Protein AF-0000000082584458 (afdb_homodimer)

Sequence (308 aa):
MFKEIRRKDREIKNDEVIEILKNNTYGILSTIGENGYPYGVPISYVYMNNSIYFHCAVEGQKLNNIINTDKVSFCVVGQTCVLPDKFSTKYESVIIFGKAQEIFNDEKNAVLLNVLEKYSPDYIEKGKIYIANAGAKTKVIKINIEHITGKARRMFKEIRRKDREIKNDEVIEILKNNTYGILSTIGENGYPYGVPISYVYMNNSIYFHCAVEGQKLNNIINTDKVSFCVVGQTCVLPDKFSTKYESVIIFGKAQEIFNDEKNAVLLNVLEKYSPDYIEKGKIYIANAGAKTKVIKINIEHITGKARR

InterPro domains:
  IPR012349 FMN-binding split barrel [G3DSA:2.30.110.10] (2-153)
  IPR024747 Pyridoxamine 5'-phosphate oxidase-related [PF12900] (14-151)

Nearest PDB structures (foldseek):
  2fg9-assembly1_A  TM=8.235E-01  e=4.235E-12  Bacteroides thetaiotaomicron VPI-5482
  1rfe-assembly1_A  TM=8.922E-01  e=1.098E-10  Mycobacterium tuberculosis H37Rv
  2i02-assembly1_A  TM=7.709E-01  e=5.144E-09  Nostoc punctiforme PCC 73102
  3tgv-assembly2_D  TM=7.835E-01  e=1.501E-07  Vibrio cholerae O395
  3f7e-assembly1_B  TM=7.089E-01  e=4.596E-08  Mycolicibacterium smegmatis

Organism: NCBI:txid2716538

Foldseek 3Di:
DDDDDPPVVFFDDPVVQVVQQQVDQWKWKWFAFPVGDIDIDIFGWHDDPQKIKGKDFPDDRRVVRLVVPQWMKIKGKGDWDDDVVVNDMWTKMKMFIFGKDWDDDPVLLVRQLVSCCRPPVVCNVVSNVVCVVCVVRMIMMITRTPDMTMGTDD/DDDDDPPPVFFDDPVVQVVQQQVDQWKWKWFAFPVGDIDTDIFGWHDDPQKIKGKDFPDDRRVVRLVVPQWMKIKGKGDWDDDVVVNDMWTKMKMFIFGKDWDDDPVLLVRQLVSCCRPPVVCNVVSNVVCVVCVVRMIMMITRTPDMTMGTDD

Structure (mmCIF, N/CA/C/O backbone):
data_AF-0000000082584458-model_v1
#
loop_
_entity.id
_entity.type
_entity.pdbx_description
1 polymer "Pyridoxamine 5'-phosphate oxidase family protein"
#
loop_
_atom_site.group_PDB
_atom_site.id
_atom_site.type_symbol
_atom_site.label_atom_id
_atom_site.label_alt_id
_atom_site.label_comp_id
_atom_site.label_asym_id
_atom_site.label_entity_id
_atom_site.label_seq_id
_atom_site.pdbx_PDB_ins_code
_atom_site.Cartn_x
_atom_site.Cartn_y
_atom_site.Cartn_z
_atom_site.occupancy
_atom_site.B_iso_or_equiv
_atom_site.auth_seq_id
_atom_site.auth_comp_id
_atom_site.auth_asym_id
_atom_site.auth_atom_id
_atom_site.pdbx_PDB_model_num
ATOM 1 N N . MET A 1 1 ? 13.198 8.537 -15.79 1 70.25 1 MET A N 1
ATOM 2 C CA . MET A 1 1 ? 14.174 8.398 -14.713 1 70.25 1 MET A CA 1
ATOM 3 C C . MET A 1 1 ? 13.483 8.374 -13.353 1 70.25 1 MET A C 1
ATOM 5 O O . MET A 1 1 ? 12.425 8.981 -13.179 1 70.25 1 MET A O 1
ATOM 9 N N . PHE A 1 2 ? 13.955 7.433 -12.51 1 81.07 2 PHE A N 1
ATOM 10 C CA . PHE A 1 2 ? 13.39 7.316 -11.171 1 81.07 2 PHE A CA 1
ATOM 11 C C . PHE A 1 2 ? 14.043 8.311 -10.219 1 81.07 2 PHE A C 1
ATOM 13 O O . PHE A 1 2 ? 15.257 8.52 -10.268 1 81.07 2 PHE A O 1
ATOM 20 N N . LYS A 1 3 ? 13.247 9.023 -9.502 1 75.14 3 LYS A N 1
ATOM 21 C CA . LYS A 1 3 ? 13.73 10.046 -8.579 1 75.14 3 LYS A CA 1
ATOM 22 C C . LYS A 1 3 ? 14.494 9.42 -7.416 1 75.14 3 LYS A C 1
ATOM 24 O O . LYS A 1 3 ? 14.113 8.361 -6.914 1 75.14 3 LYS A O 1
ATOM 29 N N . GLU A 1 4 ? 15.507 10.112 -7.051 1 78.98 4 GLU A N 1
ATOM 30 C CA . GLU A 1 4 ? 16.27 9.665 -5.89 1 78.98 4 GLU A CA 1
ATOM 31 C C . GLU A 1 4 ? 15.503 9.919 -4.595 1 78.98 4 GLU A C 1
ATOM 33 O O . GLU A 1 4 ? 14.674 10.828 -4.526 1 78.98 4 GLU A O 1
ATOM 38 N N . ILE A 1 5 ? 15.869 9.069 -3.611 1 76.95 5 ILE A N 1
ATOM 39 C CA . ILE A 1 5 ? 15.261 9.233 -2.295 1 76.95 5 ILE A CA 1
ATOM 40 C C . ILE A 1 5 ? 15.666 10.582 -1.704 1 76.95 5 ILE A C 1
ATOM 42 O O . ILE A 1 5 ? 16.843 10.95 -1.732 1 76.95 5 ILE A O 1
ATOM 46 N N . ARG A 1 6 ? 14.686 11.357 -1.231 1 73.25 6 ARG A N 1
ATOM 47 C CA . ARG A 1 6 ? 14.941 12.674 -0.656 1 73.25 6 ARG A CA 1
ATOM 48 C C . ARG A 1 6 ? 15.808 12.567 0.595 1 73.25 6 ARG A C 1
ATOM 50 O O . ARG A 1 6 ? 16.824 13.255 0.713 1 73.25 6 ARG A O 1
ATOM 57 N N . ARG A 1 7 ? 15.372 11.676 1.564 1 77.29 7 ARG A N 1
ATOM 58 C CA . ARG A 1 7 ? 16.109 11.456 2.804 1 77.29 7 ARG A CA 1
ATOM 59 C C . ARG A 1 7 ? 17.078 10.287 2.665 1 77.29 7 ARG A C 1
ATOM 61 O O . ARG A 1 7 ? 16.789 9.178 3.119 1 77.29 7 ARG A O 1
ATOM 68 N N . LYS A 1 8 ? 18.324 10.495 2.197 1 78.52 8 LYS A N 1
ATOM 69 C CA . LYS A 1 8 ? 19.336 9.476 1.929 1 78.52 8 LYS A CA 1
ATOM 70 C C . LYS A 1 8 ? 19.781 8.79 3.217 1 78.52 8 LYS A C 1
ATOM 72 O O . LYS A 1 8 ? 20.243 7.648 3.191 1 78.52 8 LYS A O 1
ATOM 77 N N . ASP A 1 9 ? 19.568 9.523 4.242 1 80.47 9 ASP A N 1
ATOM 78 C CA . ASP A 1 9 ? 19.952 8.972 5.538 1 80.47 9 ASP A CA 1
ATOM 79 C C . ASP A 1 9 ? 19.029 7.825 5.942 1 80.47 9 ASP A C 1
ATOM 81 O O . ASP A 1 9 ? 19.358 7.042 6.836 1 80.47 9 ASP A O 1
ATOM 85 N N . ARG A 1 10 ? 17.978 7.723 5.225 1 83.78 10 ARG A N 1
ATOM 86 C CA . ARG A 1 10 ? 17.006 6.687 5.561 1 83.78 10 ARG A CA 1
ATOM 87 C C . ARG A 1 10 ? 17.107 5.51 4.597 1 83.78 10 ARG A C 1
ATOM 89 O O . ARG A 1 10 ? 16.394 4.515 4.748 1 83.78 10 ARG A O 1
ATOM 96 N N . GLU A 1 11 ? 17.996 5.551 3.619 1 85.85 11 GLU A N 1
ATOM 97 C CA . GLU A 1 11 ? 18.167 4.464 2.659 1 85.85 11 GLU A CA 1
ATOM 98 C C . GLU A 1 11 ? 18.744 3.221 3.329 1 85.85 11 GLU A C 1
ATOM 100 O O . GLU A 1 11 ? 19.644 3.321 4.165 1 85.85 11 GLU A O 1
ATOM 105 N N . ILE A 1 12 ? 18.192 2.124 2.927 1 83.72 12 ILE A N 1
ATOM 106 C CA . ILE A 1 12 ? 18.707 0.894 3.52 1 83.72 12 ILE A CA 1
ATOM 107 C C . ILE A 1 12 ? 19.435 0.074 2.457 1 83.72 12 ILE A C 1
ATOM 109 O O . ILE A 1 12 ? 19.215 0.264 1.259 1 83.72 12 ILE A O 1
ATOM 113 N N . LYS A 1 13 ? 20.233 -0.931 3.016 1 85.35 13 LYS A N 1
ATOM 114 C CA . LYS A 1 13 ? 21.088 -1.751 2.162 1 85.35 13 LYS A CA 1
ATOM 115 C C . LYS A 1 13 ? 20.28 -2.835 1.455 1 85.35 13 LYS A C 1
ATOM 117 O O . LYS A 1 13 ? 19.187 -3.191 1.898 1 85.35 13 LYS A O 1
ATOM 122 N N . ASN A 1 14 ? 20.875 -3.376 0.421 1 86.43 14 ASN A N 1
ATOM 123 C CA . ASN A 1 14 ? 20.239 -4.391 -0.411 1 86.43 14 ASN A CA 1
ATOM 124 C C . ASN A 1 14 ? 19.828 -5.611 0.408 1 86.43 14 ASN A C 1
ATOM 126 O O . ASN A 1 14 ? 18.753 -6.174 0.193 1 86.43 14 ASN A O 1
ATOM 130 N N . ASP A 1 15 ? 20.684 -5.97 1.314 1 89.67 15 ASP A N 1
ATOM 131 C CA . ASP A 1 15 ? 20.377 -7.143 2.127 1 89.67 15 ASP A CA 1
ATOM 132 C C . ASP A 1 15 ? 19.122 -6.917 2.967 1 89.67 15 ASP A C 1
ATOM 134 O O . ASP A 1 15 ? 18.292 -7.817 3.108 1 89.67 15 ASP A O 1
ATOM 138 N N . GLU A 1 16 ? 18.984 -5.781 3.529 1 92.85 16 GLU A N 1
ATOM 139 C CA . GLU A 1 16 ? 17.807 -5.431 4.318 1 92.85 16 GLU A CA 1
ATOM 140 C C . GLU A 1 16 ? 16.552 -5.39 3.451 1 92.85 16 GLU A C 1
ATOM 142 O O . GLU A 1 16 ? 15.477 -5.807 3.885 1 92.85 16 GLU A O 1
ATOM 147 N N . VAL A 1 17 ? 16.751 -4.917 2.268 1 94.61 17 VAL A N 1
ATOM 148 C CA . VAL A 1 17 ? 15.651 -4.858 1.311 1 94.61 17 VAL A CA 1
ATOM 149 C C . VAL A 1 17 ? 15.123 -6.266 1.043 1 94.61 17 VAL A C 1
ATOM 151 O O . VAL A 1 17 ? 13.915 -6.506 1.111 1 94.61 17 VAL A O 1
ATOM 154 N N . ILE A 1 18 ? 16.009 -7.138 0.832 1 94.6 18 ILE A N 1
ATOM 155 C CA . ILE A 1 18 ? 15.647 -8.518 0.528 1 94.6 18 ILE A CA 1
ATOM 156 C C . ILE A 1 18 ? 14.963 -9.15 1.738 1 94.6 18 ILE A C 1
ATOM 158 O O . ILE A 1 18 ? 13.976 -9.875 1.593 1 94.6 18 ILE A O 1
ATOM 162 N N . GLU A 1 19 ? 15.43 -8.875 2.909 1 96.05 19 GLU A N 1
ATOM 163 C CA . GLU A 1 19 ? 14.829 -9.397 4.133 1 96.05 19 GLU A CA 1
ATOM 164 C C . GLU A 1 19 ? 13.393 -8.906 4.296 1 96.05 19 GLU A C 1
ATOM 166 O O . GLU A 1 19 ? 12.505 -9.679 4.66 1 96.05 19 GLU A O 1
ATOM 171 N N . ILE A 1 20 ? 13.181 -7.678 3.987 1 96.7 20 ILE A N 1
ATOM 172 C CA . ILE A 1 20 ? 11.846 -7.099 4.09 1 96.7 20 ILE A CA 1
ATOM 173 C C . ILE A 1 20 ? 10.913 -7.77 3.085 1 96.7 20 ILE A C 1
ATOM 175 O O . ILE A 1 20 ? 9.779 -8.12 3.419 1 96.7 20 ILE A O 1
ATOM 179 N N . LEU A 1 21 ? 11.412 -7.998 1.901 1 96.91 21 LEU A N 1
ATOM 180 C CA . LEU A 1 21 ? 10.607 -8.607 0.848 1 96.91 21 LEU A CA 1
ATOM 181 C C . LEU A 1 21 ? 10.267 -10.053 1.191 1 96.91 21 LEU A C 1
ATOM 183 O O . LEU A 1 21 ? 9.156 -10.515 0.922 1 96.91 21 LEU A O 1
ATOM 187 N N . LYS A 1 22 ? 11.152 -10.678 1.841 1 95.25 22 LYS A N 1
ATOM 188 C CA . LYS A 1 22 ? 10.967 -12.098 2.125 1 95.25 22 LYS A CA 1
ATOM 189 C C . LYS A 1 22 ? 10.111 -12.303 3.372 1 95.25 22 LYS A C 1
ATOM 191 O O . LYS A 1 22 ? 9.375 -13.287 3.472 1 95.25 22 LYS A O 1
ATOM 196 N N . ASN A 1 23 ? 10.114 -11.38 4.297 1 94.6 23 ASN A N 1
ATOM 197 C CA . ASN A 1 23 ? 9.54 -11.605 5.62 1 94.6 23 ASN A CA 1
ATOM 198 C C . ASN A 1 23 ? 8.133 -11.024 5.727 1 94.6 23 ASN A C 1
ATOM 200 O O . ASN A 1 23 ? 7.454 -11.214 6.737 1 94.6 23 ASN A O 1
ATOM 204 N N . ASN A 1 24 ? 7.628 -10.364 4.766 1 95.88 24 ASN A N 1
ATOM 205 C CA . ASN A 1 24 ? 6.284 -9.797 4.808 1 95.88 24 ASN A CA 1
ATOM 206 C C . ASN A 1 24 ? 5.303 -10.617 3.975 1 95.88 24 ASN A C 1
ATOM 208 O O . ASN A 1 24 ? 5.698 -11.269 3.007 1 95.88 24 ASN A O 1
ATOM 212 N N . THR A 1 25 ? 4.039 -10.524 4.338 1 95.57 25 THR A N 1
ATOM 213 C CA . THR A 1 25 ? 3.05 -11.443 3.785 1 95.57 25 THR A CA 1
ATOM 214 C C . THR A 1 25 ? 2.275 -10.782 2.649 1 95.57 25 THR A C 1
ATOM 216 O O . THR A 1 25 ? 1.611 -11.464 1.865 1 95.57 25 THR A O 1
ATOM 219 N N . TYR A 1 26 ? 2.283 -9.475 2.638 1 97.73 26 TYR A N 1
ATOM 220 C CA . TYR A 1 26 ? 1.584 -8.785 1.559 1 97.73 26 TYR A CA 1
ATOM 221 C C . TYR A 1 26 ? 2.286 -7.481 1.201 1 97.73 26 TYR A C 1
ATOM 223 O O . TYR A 1 26 ? 3.15 -7.009 1.944 1 97.73 26 TYR A O 1
ATOM 231 N N . GLY A 1 27 ? 2.046 -7.003 0.091 1 98.28 27 GLY A N 1
ATOM 232 C CA . GLY A 1 27 ? 2.414 -5.68 -0.387 1 98.28 27 GLY A CA 1
ATOM 233 C C . GLY A 1 27 ? 1.3 -4.991 -1.153 1 98.28 27 GLY A C 1
ATOM 234 O O . GLY A 1 27 ? 0.228 -5.566 -1.35 1 98.28 27 GLY A O 1
ATOM 235 N N . ILE A 1 28 ? 1.54 -3.789 -1.483 1 98.72 28 ILE A N 1
ATOM 236 C CA . ILE A 1 28 ? 0.536 -3.037 -2.227 1 98.72 28 ILE A CA 1
ATOM 237 C C . ILE A 1 28 ? 1.006 -2.832 -3.666 1 98.72 28 ILE A C 1
ATOM 239 O O . ILE A 1 28 ? 2.049 -2.22 -3.903 1 98.72 28 ILE A O 1
ATOM 243 N N . LEU A 1 29 ? 0.25 -3.362 -4.57 1 98.77 29 LEU A N 1
ATOM 244 C CA . LEU A 1 29 ? 0.475 -3.162 -5.998 1 98.77 29 LEU A CA 1
ATOM 245 C C . LEU A 1 29 ? -0.241 -1.909 -6.491 1 98.77 29 LEU A C 1
ATOM 247 O O . LEU A 1 29 ? -1.458 -1.783 -6.336 1 98.77 29 LEU A O 1
ATOM 251 N N . SER A 1 30 ? 0.503 -1.026 -7.03 1 98.57 30 SER A N 1
ATOM 252 C CA . SER A 1 30 ? -0.081 0.163 -7.643 1 98.57 30 SER A CA 1
ATOM 253 C C . SER A 1 30 ? -0.058 0.068 -9.165 1 98.57 30 SER A C 1
ATOM 255 O O . SER A 1 30 ? 1 -0.143 -9.763 1 98.57 30 SER A O 1
ATOM 257 N N . THR A 1 31 ? -1.18 0.21 -9.735 1 98.2 31 THR A N 1
ATOM 258 C CA . THR A 1 31 ? -1.347 0.225 -11.184 1 98.2 31 THR A CA 1
ATOM 259 C C . THR A 1 31 ? -2.059 1.497 -11.633 1 98.2 31 THR A C 1
ATOM 261 O O . THR A 1 31 ? -2.471 2.31 -10.803 1 98.2 31 THR A O 1
ATOM 264 N N . ILE A 1 32 ? -2.127 1.68 -12.945 1 96.96 32 ILE A N 1
ATOM 265 C CA . ILE A 1 32 ? -2.806 2.859 -13.473 1 96.96 32 ILE A CA 1
ATOM 266 C C . ILE A 1 32 ? -4.089 2.439 -14.187 1 96.96 32 ILE A C 1
ATOM 268 O O . ILE A 1 32 ? -4.047 1.669 -15.15 1 96.96 32 ILE A O 1
ATOM 272 N N . GLY A 1 33 ? -5.154 2.996 -13.671 1 94.33 33 GLY A N 1
ATOM 273 C CA . GLY A 1 33 ? -6.439 2.7 -14.285 1 94.33 33 GLY A CA 1
ATOM 274 C C . GLY A 1 33 ? -6.681 3.475 -15.566 1 94.33 33 GLY A C 1
ATOM 275 O O . GLY A 1 33 ? -6.121 4.556 -15.759 1 94.33 33 GLY A O 1
ATOM 276 N N . GLU A 1 34 ? -7.527 2.952 -16.354 1 90.92 34 GLU A N 1
ATOM 277 C CA . GLU A 1 34 ? -7.878 3.62 -17.603 1 90.92 34 GLU A CA 1
ATOM 278 C C . GLU A 1 34 ? -8.563 4.958 -17.34 1 90.92 34 GLU A C 1
ATOM 280 O O . GLU A 1 34 ? -8.547 5.848 -18.193 1 90.92 34 GLU A O 1
ATOM 285 N N . ASN A 1 35 ? -9.082 5.087 -16.159 1 91.16 35 ASN A N 1
ATOM 286 C CA . ASN A 1 35 ? -9.789 6.309 -15.793 1 91.16 35 ASN A CA 1
ATOM 287 C C . ASN A 1 35 ? -8.83 7.381 -15.283 1 91.16 35 ASN A C 1
ATOM 289 O O . ASN A 1 35 ? -9.261 8.452 -14.853 1 91.16 35 ASN A O 1
ATOM 293 N N . GLY A 1 36 ? -7.606 7.018 -15.248 1 92.03 36 GLY A N 1
ATOM 294 C CA . GLY A 1 36 ? -6.603 7.998 -14.861 1 92.03 36 GLY A CA 1
ATOM 295 C C . GLY A 1 36 ? -6.249 7.939 -13.388 1 92.03 36 GLY A C 1
ATOM 296 O O . GLY A 1 36 ? -5.374 8.674 -12.924 1 92.03 36 GLY A O 1
ATOM 297 N N . TYR A 1 37 ? -6.95 7.075 -12.665 1 95.85 37 TYR A N 1
ATOM 298 C CA . TYR A 1 37 ? -6.636 6.92 -11.249 1 95.85 37 TYR A CA 1
ATOM 299 C C . TYR A 1 37 ? -5.605 5.818 -11.037 1 95.85 37 TYR A C 1
ATOM 301 O O . TYR A 1 37 ? -5.656 4.776 -11.694 1 95.85 37 TYR A O 1
ATOM 309 N N . PRO A 1 38 ? -4.659 6.112 -10.192 1 97.32 38 PRO A N 1
ATOM 310 C CA . PRO A 1 38 ? -3.89 4.963 -9.709 1 97.32 38 PRO A CA 1
ATOM 311 C C . PRO A 1 38 ? -4.717 4.027 -8.831 1 97.32 38 PRO A C 1
ATOM 313 O O . PRO A 1 38 ? -5.715 4.449 -8.241 1 97.32 38 PRO A O 1
ATOM 316 N N . TYR A 1 39 ? -4.418 2.84 -8.885 1 96.99 39 TYR A N 1
ATOM 317 C CA . TYR A 1 39 ? -5.108 1.799 -8.132 1 96.99 39 TYR A CA 1
ATOM 318 C C . TYR A 1 39 ? -4.127 0.993 -7.29 1 96.99 39 TYR A C 1
ATOM 320 O O . TYR A 1 39 ? -3.277 0.279 -7.828 1 96.99 39 TYR A O 1
ATOM 328 N N . GLY A 1 40 ? -4.165 1.201 -5.964 1 97.91 40 GLY A N 1
ATOM 329 C CA . GLY A 1 40 ? -3.367 0.423 -5.03 1 97.91 40 GLY A CA 1
ATOM 330 C C . GLY A 1 40 ? -4.146 -0.697 -4.367 1 97.91 40 GLY A C 1
ATOM 331 O O . GLY A 1 40 ? -5.168 -0.452 -3.723 1 97.91 40 GLY A O 1
ATOM 332 N N . VAL A 1 41 ? -3.682 -1.911 -4.481 1 97.67 41 VAL A N 1
ATOM 333 C CA . VAL A 1 41 ? -4.416 -3.052 -3.943 1 97.67 41 VAL A CA 1
ATOM 334 C C . VAL A 1 41 ? -3.456 -3.986 -3.21 1 97.67 41 VAL A C 1
ATOM 336 O O . VAL A 1 41 ? -2.338 -4.223 -3.671 1 97.67 41 VAL A O 1
ATOM 339 N N . PRO A 1 42 ? -3.841 -4.414 -2.025 1 97.7 42 PRO A N 1
ATOM 340 C CA . PRO A 1 42 ? -2.991 -5.374 -1.317 1 97.7 42 PRO A CA 1
ATOM 341 C C . PRO A 1 42 ? -3.017 -6.764 -1.95 1 97.7 42 PRO A C 1
ATOM 343 O O . PRO A 1 42 ? -4.085 -7.258 -2.319 1 97.7 42 PRO A O 1
ATOM 346 N N . ILE A 1 43 ? -1.867 -7.369 -2.038 1 97.08 43 ILE A N 1
ATOM 347 C CA . ILE A 1 43 ? -1.807 -8.706 -2.618 1 97.08 43 ILE A CA 1
ATOM 348 C C . ILE A 1 43 ? -0.725 -9.525 -1.916 1 97.08 43 ILE A C 1
ATOM 350 O O . ILE A 1 43 ? 0.285 -8.976 -1.47 1 97.08 43 ILE A O 1
ATOM 354 N N . SER A 1 44 ? -0.94 -10.806 -1.825 1 97.29 44 SER A N 1
ATOM 355 C CA . SER A 1 44 ? 0.116 -11.734 -1.436 1 97.29 44 SER A CA 1
ATOM 356 C C . SER A 1 44 ? 1.13 -11.92 -2.56 1 97.29 44 SER A C 1
ATOM 358 O O . SER A 1 44 ? 0.764 -11.936 -3.737 1 97.29 44 SER A O 1
ATOM 360 N N . TYR A 1 45 ? 2.376 -12.043 -2.143 1 98.19 45 TYR A N 1
ATOM 361 C CA . TYR A 1 45 ? 3.417 -12.096 -3.163 1 98.19 45 TYR A CA 1
ATOM 362 C C . TYR A 1 45 ? 4.561 -13.005 -2.728 1 98.19 45 TYR A C 1
ATOM 364 O O . TYR A 1 45 ? 4.649 -13.385 -1.558 1 98.19 45 TYR A O 1
ATOM 372 N N . VAL A 1 46 ? 5.385 -13.32 -3.707 1 97.95 46 VAL A N 1
ATOM 373 C CA . VAL A 1 46 ? 6.662 -13.971 -3.433 1 97.95 46 VAL A CA 1
ATOM 374 C C . VAL A 1 46 ? 7.781 -13.249 -4.18 1 97.95 46 VAL A C 1
ATOM 376 O O . VAL A 1 46 ? 7.561 -12.702 -5.263 1 97.95 46 VAL A O 1
ATOM 379 N N . TYR A 1 47 ? 8.872 -13.132 -3.5 1 97.9 47 TYR A N 1
ATOM 380 C CA . TYR A 1 47 ? 10.093 -12.615 -4.109 1 97.9 47 TYR A CA 1
ATOM 381 C C . TYR A 1 47 ? 11.016 -13.752 -4.53 1 97.9 47 TYR A C 1
ATOM 383 O O . TYR A 1 47 ? 11.441 -14.556 -3.697 1 97.9 47 TYR A O 1
ATOM 391 N N . MET A 1 48 ? 11.248 -13.794 -5.818 1 95.04 48 MET A N 1
ATOM 392 C CA . MET A 1 48 ? 12.099 -14.84 -6.378 1 95.04 48 MET A CA 1
ATOM 393 C C . MET A 1 48 ? 12.796 -14.355 -7.644 1 95.04 48 MET A C 1
ATOM 395 O O . MET A 1 48 ? 12.194 -13.655 -8.46 1 95.04 48 MET A O 1
ATOM 399 N N . ASN A 1 49 ? 14.109 -14.73 -7.808 1 93.04 49 ASN A N 1
ATOM 400 C CA . ASN A 1 49 ? 14.856 -14.397 -9.016 1 93.04 49 ASN A CA 1
ATOM 401 C C . ASN A 1 49 ? 14.831 -12.897 -9.295 1 93.04 49 ASN A C 1
ATOM 403 O O . ASN A 1 49 ? 14.56 -12.475 -10.421 1 93.04 49 ASN A O 1
ATOM 407 N N . ASN A 1 50 ? 14.914 -12.114 -8.264 1 94.57 50 ASN A N 1
ATOM 408 C CA . ASN A 1 50 ? 14.941 -10.657 -8.349 1 94.57 50 ASN A CA 1
ATOM 409 C C . ASN A 1 50 ? 13.673 -10.111 -8.999 1 94.57 50 ASN A C 1
ATOM 411 O O . ASN A 1 50 ? 13.735 -9.178 -9.803 1 94.57 50 ASN A O 1
ATOM 415 N N . SER A 1 51 ? 12.595 -10.817 -8.747 1 97.93 51 SER A N 1
ATOM 416 C CA . SER A 1 51 ? 11.285 -10.401 -9.237 1 97.93 51 SER A CA 1
ATOM 417 C C . SER A 1 51 ? 10.204 -10.632 -8.187 1 97.93 51 SER A C 1
ATOM 419 O O . SER A 1 51 ? 10.398 -11.407 -7.248 1 97.93 51 SER A O 1
ATOM 421 N N . ILE A 1 52 ? 9.164 -9.935 -8.364 1 98.57 52 ILE A N 1
ATOM 422 C CA . ILE A 1 52 ? 7.972 -10.138 -7.548 1 98.57 52 ILE A CA 1
ATOM 423 C C . ILE A 1 52 ? 6.934 -10.931 -8.338 1 98.57 52 ILE A C 1
ATOM 425 O O . ILE A 1 52 ? 6.685 -10.644 -9.511 1 98.57 52 ILE A O 1
ATOM 429 N N . TYR A 1 53 ? 6.355 -11.919 -7.678 1 98.33 53 TYR A N 1
ATOM 430 C CA . TYR A 1 53 ? 5.309 -12.719 -8.305 1 98.33 53 TYR A CA 1
ATOM 431 C C . TYR A 1 53 ? 4.042 -12.72 -7.458 1 98.33 53 TYR A C 1
ATOM 433 O O . TYR A 1 53 ? 4.111 -12.707 -6.226 1 98.33 53 TYR A O 1
ATOM 441 N N . PHE A 1 54 ? 2.932 -12.747 -8.144 1 97.73 54 PHE A N 1
ATOM 442 C CA . PHE A 1 54 ? 1.67 -12.942 -7.44 1 97.73 54 PHE A CA 1
ATOM 443 C C . PHE A 1 54 ? 0.66 -13.659 -8.328 1 97.73 54 PHE A C 1
ATOM 445 O O . PHE A 1 54 ? 0.801 -13.671 -9.553 1 97.73 54 PHE A O 1
ATOM 452 N N . HIS A 1 55 ? -0.282 -14.24 -7.723 1 95.01 55 HIS A N 1
ATOM 453 C CA . HIS A 1 55 ? -1.365 -14.887 -8.456 1 95.01 55 HIS A CA 1
ATOM 454 C C . HIS A 1 55 ? -2.671 -14.115 -8.304 1 95.01 55 HIS A C 1
ATOM 456 O O . HIS A 1 55 ? -2.842 -13.358 -7.345 1 95.01 55 HIS A O 1
ATOM 462 N N . CYS A 1 56 ? -3.485 -14.241 -9.286 1 93.15 56 CYS A N 1
ATOM 463 C CA . CYS A 1 56 ? -4.784 -13.581 -9.233 1 93.15 56 CYS A CA 1
ATOM 464 C C . CYS A 1 56 ? -5.8 -14.304 -10.11 1 93.15 56 CYS A C 1
ATOM 466 O O . CYS A 1 56 ? -5.444 -15.222 -10.85 1 93.15 56 CYS A O 1
ATOM 468 N N . ALA A 1 57 ? -6.989 -13.859 -9.939 1 90.21 57 ALA A N 1
ATOM 469 C CA . ALA A 1 57 ? -8.058 -14.382 -10.786 1 90.21 57 ALA A CA 1
ATOM 470 C C . ALA A 1 57 ? -7.867 -13.954 -12.238 1 90.21 57 ALA A C 1
ATOM 472 O O . ALA A 1 57 ? -7.065 -13.063 -12.529 1 90.21 57 ALA A O 1
ATOM 473 N N . VAL A 1 58 ? -8.644 -14.463 -13.077 1 91.06 58 VAL A N 1
ATOM 474 C CA . VAL A 1 58 ? -8.482 -14.252 -14.511 1 91.06 58 VAL A CA 1
ATOM 475 C C . VAL A 1 58 ? -9.13 -12.93 -14.916 1 91.06 58 VAL A C 1
ATOM 477 O O . VAL A 1 58 ? -8.985 -12.484 -16.057 1 91.06 58 VAL A O 1
ATOM 480 N N . GLU A 1 59 ? -9.824 -12.338 -13.962 1 90.04 59 GLU A N 1
ATOM 481 C CA . GLU A 1 59 ? -10.459 -11.045 -14.2 1 90.04 59 GLU A CA 1
ATOM 482 C C . GLU A 1 59 ? -10.281 -10.114 -13.004 1 90.04 59 GLU A C 1
ATOM 484 O O . GLU A 1 59 ? -10.126 -10.573 -11.871 1 90.04 59 GLU A O 1
ATOM 489 N N . GLY A 1 60 ? -10.36 -8.835 -13.412 1 91.03 60 GLY A N 1
ATOM 490 C CA . GLY A 1 60 ? -10.255 -7.85 -12.347 1 91.03 60 GLY A CA 1
ATOM 491 C C . GLY A 1 60 ? -9.612 -6.552 -12.795 1 91.03 60 GLY A C 1
ATOM 492 O O . GLY A 1 60 ? -8.94 -6.51 -13.828 1 91.03 60 GLY A O 1
ATOM 493 N N . GLN A 1 61 ? -9.72 -5.623 -11.928 1 91.84 61 GLN A N 1
ATOM 494 C CA . GLN A 1 61 ? -9.262 -4.277 -12.257 1 91.84 61 GLN A CA 1
ATOM 495 C C . GLN A 1 61 ? -7.744 -4.233 -12.404 1 91.84 61 GLN A C 1
ATOM 497 O O . GLN A 1 61 ? -7.221 -3.571 -13.303 1 91.84 61 GLN A O 1
ATOM 502 N N . LYS A 1 62 ? -7.041 -4.899 -11.482 1 93.44 62 LYS A N 1
ATOM 503 C CA . LYS A 1 62 ? -5.585 -4.846 -11.572 1 93.44 62 LYS A CA 1
ATOM 504 C C . LYS A 1 62 ? -5.092 -5.461 -12.879 1 93.44 62 LYS A C 1
ATOM 506 O O . LYS A 1 62 ? -4.139 -4.965 -13.484 1 93.44 62 LYS A O 1
ATOM 511 N N . LEU A 1 63 ? -5.717 -6.5 -13.311 1 93.8 63 LEU A N 1
ATOM 512 C CA . LEU A 1 63 ? -5.338 -7.135 -14.569 1 93.8 63 LEU A CA 1
ATOM 513 C C . LEU A 1 63 ? -5.634 -6.218 -15.751 1 93.8 63 LEU A C 1
ATOM 515 O O . LEU A 1 63 ? -4.806 -6.073 -16.653 1 93.8 63 LEU A O 1
ATOM 519 N N . ASN A 1 64 ? -6.787 -5.656 -15.724 1 94.6 64 ASN A N 1
ATOM 520 C CA . ASN A 1 64 ? -7.138 -4.705 -16.773 1 94.6 64 ASN A CA 1
ATOM 521 C C . ASN A 1 64 ? -6.125 -3.567 -16.86 1 94.6 64 ASN A C 1
ATOM 523 O O . ASN A 1 64 ? -5.739 -3.156 -17.955 1 94.6 64 ASN A O 1
ATOM 527 N N . ASN A 1 65 ? -5.737 -3.093 -15.719 1 96.24 65 ASN A N 1
ATOM 528 C CA . ASN A 1 65 ? -4.761 -2.009 -15.676 1 96.24 65 ASN A CA 1
ATOM 529 C C . ASN A 1 65 ? -3.418 -2.441 -16.257 1 96.24 65 ASN A C 1
ATOM 531 O O . ASN A 1 65 ? -2.8 -1.699 -17.023 1 96.24 65 ASN A O 1
ATOM 535 N N . ILE A 1 66 ? -2.987 -3.624 -15.87 1 96 66 ILE A N 1
ATOM 536 C CA . ILE A 1 66 ? -1.694 -4.147 -16.299 1 96 66 ILE A CA 1
ATOM 537 C C . ILE A 1 66 ? -1.689 -4.333 -17.815 1 96 66 ILE A C 1
ATOM 539 O O . ILE A 1 66 ? -0.671 -4.103 -18.471 1 96 66 ILE A O 1
ATOM 543 N N . ILE A 1 67 ? -2.822 -4.722 -18.354 1 94.08 67 ILE A N 1
ATOM 544 C CA . ILE A 1 67 ? -2.969 -4.886 -19.796 1 94.08 67 ILE A CA 1
ATOM 545 C C . ILE A 1 67 ? -2.841 -3.529 -20.486 1 94.08 67 ILE A C 1
ATOM 547 O O . ILE A 1 67 ? -2.243 -3.425 -21.559 1 94.08 67 ILE A O 1
ATOM 551 N N . ASN A 1 68 ? -3.311 -2.557 -19.858 1 94.38 68 ASN A N 1
ATOM 552 C CA . ASN A 1 68 ? -3.256 -1.207 -20.408 1 94.38 68 ASN A CA 1
ATOM 553 C C . ASN A 1 68 ? -1.85 -0.621 -20.317 1 94.38 68 ASN A C 1
ATOM 555 O O . ASN A 1 68 ? -1.369 0.001 -21.266 1 94.38 68 ASN A O 1
ATOM 559 N N . THR A 1 69 ? -1.24 -0.725 -19.168 1 95.95 69 THR A N 1
ATOM 560 C CA . THR A 1 69 ? 0.145 -0.327 -18.943 1 95.95 69 THR A CA 1
ATOM 561 C C . THR A 1 69 ? 0.849 -1.315 -18.017 1 95.95 69 THR A C 1
ATOM 563 O O . THR A 1 69 ? 0.36 -1.604 -16.923 1 95.95 69 THR A O 1
ATOM 566 N N . ASP A 1 70 ? 1.997 -1.727 -18.475 1 97.3 70 ASP A N 1
ATOM 567 C CA . ASP A 1 70 ? 2.697 -2.75 -17.705 1 97.3 70 ASP A CA 1
ATOM 568 C C . ASP A 1 70 ? 3.551 -2.123 -16.606 1 97.3 70 ASP A C 1
ATOM 570 O O . ASP A 1 70 ? 4.2 -2.833 -15.835 1 97.3 70 ASP A O 1
ATOM 574 N N . LYS A 1 71 ? 3.633 -0.754 -16.584 1 97.72 71 LYS A N 1
ATOM 575 C CA . LYS A 1 71 ? 4.374 -0.052 -15.54 1 97.72 71 LYS A CA 1
ATOM 576 C C . LYS A 1 71 ? 3.637 -0.119 -14.205 1 97.72 71 LYS A C 1
ATOM 578 O O . LYS A 1 71 ? 2.488 0.317 -14.101 1 97.72 71 LYS A O 1
ATOM 583 N N . VAL A 1 72 ? 4.275 -0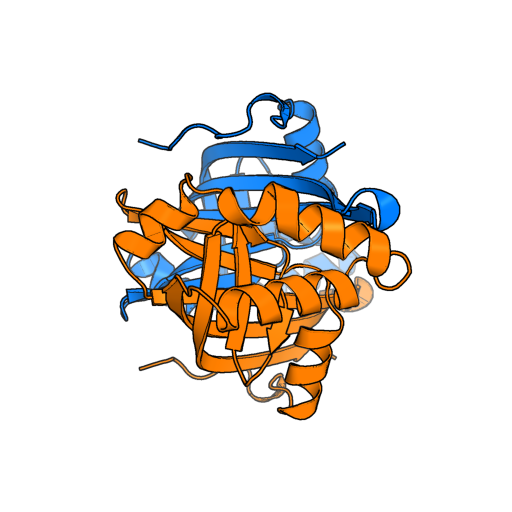.651 -13.185 1 98.48 72 VAL A N 1
ATOM 584 C CA . VAL A 1 72 ? 3.651 -0.796 -11.874 1 98.48 72 VAL A CA 1
ATOM 585 C C . VAL A 1 72 ? 4.655 -0.432 -10.782 1 98.48 72 VAL A C 1
ATOM 587 O O . VAL A 1 72 ? 5.856 -0.331 -11.043 1 98.48 72 VAL A O 1
ATOM 590 N N . SER A 1 73 ? 4.205 -0.151 -9.662 1 98.39 73 SER A N 1
ATOM 591 C CA . SER A 1 73 ? 5.016 -0.082 -8.451 1 98.39 73 SER A CA 1
ATOM 592 C C . SER A 1 73 ? 4.48 -1.018 -7.373 1 98.39 73 SER A C 1
ATOM 594 O O . SER A 1 73 ? 3.311 -1.407 -7.406 1 98.39 73 SER A O 1
ATOM 596 N N . PHE A 1 74 ? 5.299 -1.458 -6.548 1 98.69 74 PHE A N 1
ATOM 597 C CA . PHE A 1 74 ? 4.994 -2.391 -5.469 1 98.69 74 PHE A CA 1
ATOM 598 C C . PHE A 1 74 ? 5.635 -1.936 -4.163 1 98.69 74 PHE A C 1
ATOM 600 O O . PHE A 1 74 ? 6.838 -1.671 -4.115 1 98.69 74 PHE A O 1
ATOM 607 N N . CYS A 1 75 ? 4.81 -1.797 -3.141 1 98.69 75 CYS A N 1
ATOM 608 C CA . CYS A 1 75 ? 5.282 -1.286 -1.859 1 98.69 75 CYS A CA 1
ATOM 609 C C . CYS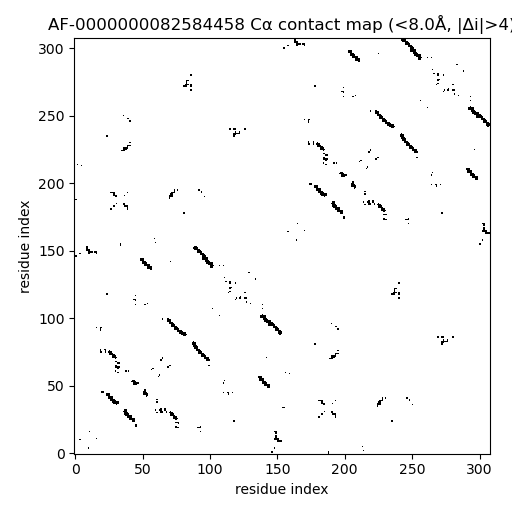 A 1 75 ? 5.093 -2.322 -0.756 1 98.69 75 CYS A C 1
ATOM 611 O O . CYS A 1 75 ? 4 -2.865 -0.589 1 98.69 75 CYS A O 1
ATOM 613 N N . VAL A 1 76 ? 6.151 -2.634 -0.048 1 98.51 76 VAL A N 1
ATOM 614 C CA . VAL A 1 76 ? 6.103 -3.519 1.111 1 98.51 76 VAL A CA 1
ATOM 615 C C . VAL A 1 76 ? 6.549 -2.761 2.359 1 98.51 76 VAL A C 1
ATOM 617 O O . VAL A 1 76 ? 7.613 -2.138 2.367 1 98.51 76 VAL A O 1
ATOM 620 N N . VAL A 1 77 ? 5.662 -2.817 3.36 1 97.65 77 VAL A N 1
ATOM 621 C CA . VAL A 1 77 ? 5.98 -2.162 4.625 1 97.65 77 VAL A CA 1
ATOM 622 C C . VAL A 1 77 ? 6.305 -3.214 5.683 1 97.65 77 VAL A C 1
ATOM 624 O O . VAL A 1 77 ? 5.525 -4.144 5.904 1 97.65 77 VAL A O 1
ATOM 627 N N . GLY A 1 78 ? 7.454 -3.045 6.228 1 96.29 78 GLY A N 1
ATOM 628 C CA . GLY A 1 78 ? 7.88 -3.97 7.266 1 96.29 78 GLY A CA 1
ATOM 629 C C . GLY A 1 78 ? 7.475 -3.53 8.66 1 96.29 78 GLY A C 1
ATOM 630 O O . GLY A 1 78 ? 6.327 -3.142 8.885 1 96.29 78 GLY A O 1
ATOM 631 N N . GLN A 1 79 ? 8.372 -3.662 9.595 1 94.39 79 GLN A N 1
ATOM 632 C CA . GLN A 1 79 ? 8.102 -3.292 10.98 1 94.39 79 GLN A CA 1
ATOM 633 C C . GLN A 1 79 ? 7.765 -1.808 11.097 1 94.39 79 GLN A C 1
ATOM 635 O O . GLN A 1 79 ? 8.447 -0.963 10.513 1 94.39 79 GLN A O 1
ATOM 640 N N . THR A 1 80 ? 6.68 -1.569 11.825 1 94.75 80 THR A N 1
ATOM 641 C CA . THR A 1 80 ? 6.221 -0.204 12.055 1 94.75 80 THR A CA 1
ATOM 642 C C . THR A 1 80 ? 5.868 0.007 13.525 1 94.75 80 THR A C 1
ATOM 644 O O . THR A 1 80 ? 5.275 -0.868 14.158 1 94.75 80 THR A O 1
ATOM 647 N N . CYS A 1 81 ? 6.312 1.189 13.972 1 95.59 81 CYS A N 1
ATOM 648 C CA . CYS A 1 81 ? 6.052 1.538 15.364 1 95.59 81 CYS A CA 1
ATOM 649 C C . CYS A 1 81 ? 5.954 3.049 15.537 1 95.59 81 CYS A C 1
ATOM 651 O O . CYS A 1 81 ? 6.904 3.775 15.242 1 95.59 81 CYS A O 1
ATOM 653 N N . VAL A 1 82 ? 4.816 3.486 16.017 1 95 82 VAL A N 1
ATOM 654 C CA . VAL A 1 82 ? 4.649 4.91 16.29 1 95 82 VAL A CA 1
ATOM 655 C C . VAL A 1 82 ? 5.476 5.303 17.512 1 95 82 VAL A C 1
ATOM 657 O O . VAL A 1 82 ? 5.502 4.58 18.511 1 95 82 VAL A O 1
ATOM 660 N N . LEU A 1 83 ? 6.158 6.365 17.403 1 95.26 83 LEU A N 1
ATOM 661 C CA . LEU A 1 83 ? 6.918 6.953 18.501 1 95.26 83 LEU A CA 1
ATOM 662 C C . LEU A 1 83 ? 6.303 8.278 18.939 1 95.26 83 LEU A C 1
ATOM 664 O O . LEU A 1 83 ? 6.791 9.348 18.565 1 95.26 83 LEU A O 1
ATOM 668 N N . PRO A 1 84 ? 5.343 8.19 19.823 1 93.93 84 PRO A N 1
ATOM 669 C CA . PRO A 1 84 ? 4.553 9.375 20.166 1 93.93 84 PRO A CA 1
ATOM 670 C C . PRO A 1 84 ? 5.4 10.498 20.76 1 93.93 84 PRO A C 1
ATOM 672 O O . PRO A 1 84 ? 5.16 11.674 20.476 1 93.93 84 PRO A O 1
ATOM 675 N N . ASP A 1 85 ? 6.331 10.175 21.583 1 92.78 85 ASP A N 1
ATOM 676 C CA . ASP A 1 85 ? 7.144 11.163 22.286 1 92.78 85 ASP A CA 1
ATOM 677 C C . ASP A 1 85 ? 8.089 11.881 21.325 1 92.78 85 ASP A C 1
ATOM 679 O O . ASP A 1 85 ? 8.582 12.969 21.628 1 92.78 85 ASP A O 1
ATOM 683 N N . LYS A 1 86 ? 8.321 11.285 20.199 1 91.86 86 LYS A N 1
ATOM 684 C CA . LYS A 1 86 ? 9.244 11.861 19.224 1 91.86 86 LYS A CA 1
ATOM 685 C C . LYS A 1 86 ? 8.493 12.42 18.019 1 91.86 86 LYS A C 1
ATOM 687 O O . LYS A 1 86 ? 9.108 12.899 17.065 1 91.86 86 LYS A O 1
ATOM 692 N N . PHE A 1 87 ? 7.171 12.361 18.034 1 91.49 87 PHE A N 1
ATOM 693 C CA . PHE A 1 87 ? 6.327 12.818 16.937 1 91.49 87 PHE A CA 1
ATOM 694 C C . PHE A 1 87 ? 6.791 12.222 15.613 1 91.49 87 PHE A C 1
ATOM 696 O O . PHE A 1 87 ? 6.945 12.94 14.623 1 91.49 87 PHE A O 1
ATOM 703 N N . SER A 1 88 ? 7.081 10.881 15.745 1 91.48 88 SER A N 1
ATOM 704 C CA . SER A 1 88 ? 7.603 10.167 14.584 1 91.48 88 SER A CA 1
ATOM 705 C C . SER A 1 88 ? 7.122 8.72 14.563 1 91.48 88 SER A C 1
ATOM 707 O O . SER A 1 88 ? 6.332 8.31 15.415 1 91.48 88 SER A O 1
ATOM 709 N N . THR A 1 89 ? 7.406 8.083 13.523 1 93.97 89 THR A N 1
ATOM 710 C CA . THR A 1 89 ? 7.102 6.665 13.363 1 93.97 89 THR A CA 1
ATOM 711 C C . THR A 1 89 ? 8.329 5.9 12.875 1 93.97 89 THR A C 1
ATOM 713 O O . THR A 1 89 ? 8.992 6.322 11.925 1 93.97 89 THR A O 1
ATOM 716 N N . LYS A 1 90 ? 8.681 4.877 13.578 1 95.28 90 LYS A N 1
ATOM 717 C CA . LYS A 1 90 ? 9.662 3.926 13.066 1 95.28 90 LYS A CA 1
ATOM 718 C C . LYS A 1 90 ? 9.035 2.988 12.038 1 95.28 90 LYS A C 1
ATOM 720 O O . LYS A 1 90 ? 7.938 2.467 12.254 1 95.28 90 LYS A O 1
ATOM 725 N N . TYR A 1 91 ? 9.73 2.866 10.982 1 95.13 91 TYR A N 1
ATOM 726 C CA . TYR A 1 91 ? 9.207 1.959 9.966 1 95.13 91 TYR A CA 1
ATOM 727 C C . TYR A 1 91 ? 10.301 1.544 8.991 1 95.13 91 TYR A C 1
ATOM 729 O O . TYR A 1 91 ? 11.375 2.15 8.958 1 95.13 91 TYR A O 1
ATOM 737 N N . GLU A 1 92 ? 10.065 0.501 8.276 1 96.5 92 GLU A N 1
ATOM 738 C CA . GLU A 1 92 ? 10.844 0.097 7.109 1 96.5 92 GLU A CA 1
ATOM 739 C C . GLU A 1 92 ? 9.937 -0.234 5.927 1 96.5 92 GLU A C 1
ATOM 741 O O . GLU A 1 92 ? 8.859 -0.805 6.106 1 96.5 92 GLU A O 1
ATOM 746 N N . SER A 1 93 ? 10.404 0.184 4.836 1 96.74 93 SER A N 1
ATOM 747 C CA . SER A 1 93 ? 9.609 -0.079 3.641 1 96.74 93 SER A CA 1
ATOM 748 C C . SER A 1 93 ? 10.497 -0.256 2.414 1 96.74 93 SER A C 1
ATOM 750 O O . SER A 1 93 ? 11.658 0.158 2.417 1 96.74 93 SER A O 1
ATOM 752 N N . VAL A 1 94 ? 9.981 -0.925 1.456 1 97.69 94 VAL A N 1
ATOM 753 C CA . VAL A 1 94 ? 10.606 -1.119 0.152 1 97.69 94 VAL A CA 1
ATOM 754 C C . VAL A 1 94 ? 9.633 -0.715 -0.953 1 97.69 94 VAL A C 1
ATOM 756 O O . VAL A 1 94 ? 8.455 -1.079 -0.915 1 97.69 94 VAL A O 1
ATOM 759 N N . ILE A 1 95 ? 10.088 0.072 -1.873 1 97.48 95 ILE A N 1
ATOM 760 C CA . ILE A 1 95 ? 9.304 0.438 -3.048 1 97.48 95 ILE A CA 1
ATOM 761 C C . ILE A 1 95 ? 10.018 -0.035 -4.312 1 97.48 95 ILE A C 1
ATOM 763 O O . ILE A 1 95 ? 11.203 0.247 -4.506 1 97.48 95 ILE A O 1
ATOM 767 N N . ILE A 1 96 ? 9.283 -0.699 -5.084 1 97.63 96 ILE A N 1
ATOM 768 C CA . ILE A 1 96 ? 9.796 -1.278 -6.321 1 97.63 96 ILE A CA 1
ATOM 769 C C . ILE A 1 96 ? 9.047 -0.689 -7.515 1 97.63 96 ILE A C 1
ATOM 771 O O . ILE A 1 96 ? 7.825 -0.532 -7.472 1 97.63 96 ILE A O 1
ATOM 775 N N . PHE A 1 97 ? 9.782 -0.351 -8.524 1 97.74 97 PHE A N 1
ATOM 776 C CA . PHE A 1 97 ? 9.226 -0.014 -9.828 1 97.74 97 PHE A CA 1
ATOM 777 C C . PHE A 1 97 ? 9.604 -1.064 -10.866 1 97.74 97 PHE A C 1
ATOM 779 O O . PHE A 1 97 ? 10.752 -1.513 -10.913 1 97.74 97 PHE A O 1
ATOM 786 N N . GLY A 1 98 ? 8.613 -1.445 -11.591 1 98.03 98 GLY A N 1
ATOM 787 C CA . GLY A 1 98 ? 8.905 -2.464 -12.587 1 98.03 98 GLY A CA 1
ATOM 788 C C . GLY A 1 98 ? 7.79 -2.644 -13.6 1 98.03 98 GLY A C 1
ATOM 789 O O . GLY A 1 98 ? 6.846 -1.851 -13.64 1 98.03 98 GLY A O 1
ATOM 790 N N . LYS A 1 99 ? 7.935 -3.671 -14.42 1 98.38 99 LYS A N 1
ATOM 791 C CA . LYS A 1 99 ? 6.968 -4.01 -15.459 1 98.38 99 LYS A CA 1
ATOM 792 C C . LYS A 1 99 ? 6.32 -5.364 -15.187 1 98.38 99 LYS A C 1
ATOM 794 O O . LYS A 1 99 ? 7.01 -6.337 -14.874 1 98.38 99 LYS A O 1
ATOM 799 N N . ALA A 1 100 ? 5.033 -5.36 -15.287 1 98.37 100 ALA A N 1
ATOM 800 C CA . ALA A 1 100 ? 4.264 -6.565 -14.985 1 98.37 100 ALA A CA 1
ATOM 801 C C . ALA A 1 100 ? 3.917 -7.327 -16.26 1 98.37 100 ALA A C 1
ATOM 803 O O . ALA A 1 100 ? 3.595 -6.721 -17.285 1 98.37 100 ALA A O 1
ATOM 804 N N . GLN A 1 101 ? 4.002 -8.609 -16.183 1 97.29 101 GLN A N 1
ATOM 805 C CA . GLN A 1 101 ? 3.612 -9.471 -17.294 1 97.29 101 GLN A CA 1
ATOM 806 C C . GLN A 1 101 ? 3.094 -10.815 -16.79 1 97.29 101 GLN A C 1
ATOM 808 O O . GLN A 1 101 ? 3.576 -11.333 -15.781 1 97.29 101 GLN A O 1
ATOM 813 N N . GLU A 1 102 ? 2.196 -11.36 -17.506 1 96.57 102 GLU A N 1
ATOM 814 C CA . GLU A 1 102 ? 1.708 -12.696 -17.18 1 96.57 102 GLU A CA 1
ATOM 815 C C . GLU A 1 102 ? 2.72 -13.767 -17.578 1 96.57 102 GLU A C 1
ATOM 817 O O . GLU A 1 102 ? 3.328 -13.686 -18.647 1 96.57 102 GLU A O 1
ATOM 822 N N . ILE A 1 103 ? 2.868 -14.736 -16.723 1 95.44 103 ILE A N 1
ATOM 823 C CA . ILE A 1 103 ? 3.762 -15.843 -17.044 1 95.44 103 ILE A CA 1
ATOM 824 C C . ILE A 1 103 ? 2.96 -17.137 -17.164 1 95.44 103 ILE A C 1
ATOM 826 O O . ILE A 1 103 ? 1.865 -17.249 -16.607 1 95.44 103 ILE A O 1
ATOM 830 N N . PHE A 1 104 ? 3.594 -18.132 -17.892 1 92.15 104 PHE A N 1
ATOM 831 C CA . PHE A 1 104 ? 2.873 -19.356 -18.221 1 92.15 104 PHE A CA 1
ATOM 832 C C . PHE A 1 104 ? 3.741 -20.582 -17.963 1 92.15 104 PHE A C 1
ATOM 834 O O . PHE A 1 104 ? 4.928 -20.455 -17.656 1 92.15 104 PHE A O 1
ATOM 841 N N . ASN A 1 105 ? 3.168 -21.683 -17.963 1 88.24 105 ASN A N 1
ATOM 842 C CA . ASN A 1 105 ? 3.82 -22.987 -18.022 1 88.24 105 ASN A CA 1
ATOM 843 C C . ASN A 1 105 ? 4.682 -23.239 -16.788 1 88.24 105 ASN A C 1
ATOM 845 O O . ASN A 1 105 ? 4.223 -23.064 -15.658 1 88.24 105 ASN A O 1
ATOM 849 N N . ASP A 1 106 ? 5.958 -23.564 -17.07 1 88.76 106 ASP A N 1
ATOM 850 C CA . ASP A 1 106 ? 6.836 -24.047 -16.009 1 88.76 106 ASP A CA 1
ATOM 851 C C . ASP A 1 106 ? 7.105 -22.952 -14.979 1 88.76 106 ASP A C 1
ATOM 853 O O . ASP A 1 106 ? 7.163 -23.224 -13.778 1 88.76 106 ASP A O 1
ATOM 857 N N . GLU A 1 107 ? 7.225 -21.843 -15.433 1 91.92 107 GLU A N 1
ATOM 858 C CA . GLU A 1 107 ? 7.486 -20.745 -14.508 1 91.92 107 GLU A CA 1
ATOM 859 C C . GLU A 1 107 ? 6.297 -20.508 -13.582 1 91.92 107 GLU A C 1
ATOM 861 O O . GLU A 1 107 ? 6.473 -20.259 -12.388 1 91.92 107 GLU A O 1
ATOM 866 N N . LYS A 1 108 ? 5.135 -20.609 -14.139 1 93.94 108 LYS A N 1
ATOM 867 C CA . LYS A 1 108 ? 3.914 -20.461 -13.353 1 93.94 108 LYS A CA 1
ATOM 868 C C . LYS A 1 108 ? 3.859 -21.487 -12.224 1 93.94 108 LYS A C 1
ATOM 870 O O . LYS A 1 108 ? 3.589 -21.137 -11.074 1 93.94 108 LYS A O 1
ATOM 875 N N . ASN A 1 109 ? 4.156 -22.703 -12.574 1 91.86 109 ASN A N 1
ATOM 876 C CA . ASN A 1 109 ? 4.107 -23.776 -11.586 1 91.86 109 ASN A CA 1
ATOM 877 C C . ASN A 1 109 ? 5.135 -23.565 -10.478 1 91.86 109 ASN A C 1
ATOM 879 O O . ASN A 1 109 ? 4.847 -23.808 -9.305 1 91.86 109 ASN A O 1
ATOM 883 N N . ALA A 1 110 ? 6.279 -23.186 -10.87 1 94.12 110 ALA A N 1
ATOM 884 C CA . ALA A 1 110 ? 7.338 -22.931 -9.897 1 94.12 110 ALA A CA 1
ATOM 885 C C . ALA A 1 110 ? 6.926 -21.84 -8.912 1 94.12 110 ALA A C 1
ATOM 887 O O . ALA A 1 110 ? 7.188 -21.948 -7.711 1 94.12 110 ALA A O 1
ATOM 888 N N . VAL A 1 111 ? 6.299 -20.83 -9.415 1 95.18 111 VAL A N 1
ATOM 889 C CA . VAL A 1 111 ? 5.863 -19.712 -8.586 1 95.18 111 VAL A CA 1
ATOM 890 C C . VAL A 1 111 ? 4.772 -20.177 -7.623 1 95.18 111 VAL A C 1
ATOM 892 O O . VAL A 1 111 ? 4.811 -19.86 -6.432 1 95.18 111 VAL A O 1
ATOM 895 N N . LEU A 1 112 ? 3.815 -20.912 -8.103 1 94.7 112 LEU A N 1
ATOM 896 C CA . LEU A 1 112 ? 2.726 -21.386 -7.257 1 94.7 112 LEU A CA 1
ATOM 897 C C . LEU A 1 112 ? 3.256 -22.275 -6.137 1 94.7 112 LEU A C 1
ATOM 899 O O . LEU A 1 112 ? 2.757 -22.224 -5.01 1 94.7 112 LEU A O 1
ATOM 903 N N . LEU A 1 113 ? 4.236 -23.024 -6.472 1 94.16 113 LEU A N 1
ATOM 904 C CA . LEU A 1 113 ? 4.87 -23.846 -5.446 1 94.16 113 LEU A CA 1
ATOM 905 C C . LEU A 1 113 ? 5.552 -22.975 -4.397 1 94.16 113 LEU A C 1
ATOM 907 O O . LEU A 1 113 ? 5.495 -23.275 -3.202 1 94.16 113 LEU A O 1
ATOM 911 N N . ASN A 1 114 ? 6.206 -21.93 -4.809 1 95.87 114 ASN A N 1
ATOM 912 C CA . ASN A 1 114 ? 6.852 -21.011 -3.879 1 95.87 114 ASN A CA 1
ATOM 913 C C . ASN A 1 114 ? 5.831 -20.295 -2.999 1 95.87 114 ASN A C 1
ATOM 915 O O . ASN A 1 114 ? 6.1 -20.017 -1.829 1 95.87 114 ASN A O 1
ATOM 919 N N . VAL A 1 115 ? 4.692 -19.962 -3.567 1 95.16 115 VAL A N 1
ATOM 920 C CA . VAL A 1 115 ? 3.598 -19.379 -2.797 1 95.16 115 VAL A CA 1
ATOM 921 C C . VAL A 1 115 ? 3.169 -20.346 -1.695 1 95.16 115 VAL A C 1
ATOM 923 O O . VAL A 1 115 ? 2.995 -19.945 -0.542 1 95.16 115 VAL A O 1
ATOM 926 N N . LEU A 1 116 ? 3.054 -21.572 -2.1 1 94.73 116 LEU A N 1
ATOM 927 C CA . LEU A 1 116 ? 2.675 -22.608 -1.145 1 94.73 116 LEU A CA 1
ATOM 928 C C . LEU A 1 116 ? 3.71 -22.726 -0.031 1 94.73 116 LEU A C 1
ATOM 930 O O . LEU A 1 116 ? 3.355 -22.785 1.148 1 94.73 116 LEU A O 1
ATOM 934 N N . GLU A 1 117 ? 4.933 -22.718 -0.372 1 96.04 117 GLU A N 1
ATOM 935 C CA . GLU A 1 117 ? 6.019 -22.854 0.593 1 96.04 117 GLU A CA 1
ATOM 936 C C . GLU A 1 117 ? 6.06 -21.666 1.549 1 96.04 117 GLU A C 1
ATOM 938 O O . GLU A 1 117 ? 6.375 -21.823 2.73 1 96.04 117 GLU A O 1
ATOM 943 N N . LYS A 1 118 ? 5.753 -20.55 1.043 1 96.52 118 LYS A N 1
ATOM 944 C CA . LYS A 1 118 ? 5.825 -19.332 1.846 1 96.52 118 LYS A CA 1
ATOM 945 C C . LYS A 1 118 ? 4.635 -19.229 2.797 1 96.52 118 LYS A C 1
ATOM 947 O O . LYS A 1 118 ? 4.799 -18.883 3.968 1 96.52 118 LYS A O 1
ATOM 952 N N . TYR A 1 119 ? 3.443 -19.585 2.326 1 96.79 119 TYR A N 1
ATOM 953 C CA . TYR A 1 119 ? 2.238 -19.243 3.074 1 96.79 119 TYR A CA 1
ATOM 954 C C . TYR A 1 119 ? 1.631 -20.48 3.726 1 96.79 119 TYR A C 1
ATOM 956 O O . TYR A 1 119 ? 0.82 -20.368 4.648 1 96.79 119 TYR A O 1
ATOM 964 N N . SER A 1 120 ? 1.952 -21.647 3.202 1 96.62 120 SER A N 1
ATOM 965 C CA . SER A 1 120 ? 1.401 -22.888 3.737 1 96.62 120 SER A CA 1
ATOM 966 C C . SER A 1 120 ? 2.456 -23.988 3.782 1 96.62 120 SER A C 1
ATOM 968 O O . SER A 1 120 ? 2.226 -25.097 3.296 1 96.62 120 SER A O 1
ATOM 970 N N . PRO A 1 121 ? 3.537 -23.695 4.482 1 95.19 121 PRO A N 1
ATOM 971 C CA . PRO A 1 121 ? 4.655 -24.641 4.455 1 95.19 121 PRO A CA 1
ATOM 972 C C . PRO A 1 121 ? 4.294 -25.998 5.056 1 95.19 121 PRO A C 1
ATOM 974 O O . PRO A 1 121 ? 4.896 -27.014 4.7 1 95.19 121 PRO A O 1
ATOM 977 N N . ASP A 1 122 ? 3.348 -26.092 5.913 1 96.48 122 ASP A N 1
ATOM 978 C CA . ASP A 1 122 ? 2.983 -27.333 6.59 1 96.48 122 ASP A CA 1
ATOM 979 C C . ASP A 1 122 ? 1.968 -28.128 5.77 1 96.48 122 ASP A C 1
ATOM 981 O O . ASP A 1 122 ? 1.598 -29.243 6.143 1 96.48 122 ASP A O 1
ATOM 985 N N . TYR A 1 123 ? 1.562 -27.596 4.653 1 96.08 123 TYR A N 1
ATOM 986 C CA . TYR A 1 123 ? 0.492 -28.227 3.889 1 96.08 123 TYR A CA 1
ATOM 987 C C . TYR A 1 123 ? 0.893 -28.401 2.429 1 96.08 123 TYR A C 1
ATOM 989 O O . TYR A 1 123 ? 0.067 -28.237 1.528 1 96.08 123 TYR A O 1
ATOM 997 N N . ILE A 1 124 ? 2.104 -28.702 2.203 1 94.46 124 ILE A N 1
ATOM 998 C CA . ILE A 1 124 ? 2.693 -28.72 0.868 1 94.46 124 ILE A CA 1
ATOM 999 C C . ILE A 1 124 ? 1.977 -29.754 0.002 1 94.46 124 ILE A C 1
ATOM 1001 O O . ILE A 1 124 ? 1.561 -29.452 -1.119 1 94.46 124 ILE A O 1
ATOM 1005 N N . GLU A 1 125 ? 1.796 -30.973 0.478 1 94.65 125 GLU A N 1
ATOM 1006 C CA . GLU A 1 125 ? 1.179 -32.032 -0.314 1 94.65 125 GLU A CA 1
ATOM 1007 C C . GLU A 1 125 ? -0.266 -31.688 -0.666 1 94.65 125 GLU A C 1
ATOM 1009 O O . GLU A 1 125 ? -0.68 -31.827 -1.819 1 94.65 125 GLU A O 1
ATOM 1014 N N . LYS A 1 126 ? -0.962 -31.264 0.292 1 93.98 126 LYS A N 1
ATOM 1015 C CA . LYS A 1 126 ? -2.334 -30.826 0.051 1 93.98 126 LYS A CA 1
ATOM 1016 C C . LYS A 1 126 ? -2.372 -29.639 -0.907 1 93.98 126 LYS A C 1
ATOM 1018 O O . LYS A 1 126 ? -3.257 -29.55 -1.759 1 93.98 126 LYS A O 1
ATOM 1023 N N . GLY A 1 127 ? -1.456 -28.771 -0.759 1 92.58 127 GLY A N 1
ATOM 1024 C CA . GLY A 1 127 ? -1.367 -27.587 -1.598 1 92.58 127 GLY A CA 1
ATOM 1025 C C . GLY A 1 127 ? -1.084 -27.907 -3.054 1 92.58 127 GLY A C 1
ATOM 1026 O O . GLY A 1 127 ? -1.632 -27.266 -3.954 1 92.58 127 GLY A O 1
ATOM 1027 N N . LYS A 1 128 ? -0.29 -28.882 -3.259 1 92.59 128 LYS A N 1
ATOM 1028 C CA . LYS A 1 128 ? 0.014 -29.294 -4.626 1 92.59 128 LYS A CA 1
ATOM 1029 C C . LYS A 1 128 ? -1.241 -29.776 -5.348 1 92.59 128 LYS A C 1
ATOM 1031 O O . LYS A 1 128 ? -1.441 -29.473 -6.526 1 92.59 128 LYS A O 1
ATOM 1036 N N . ILE A 1 129 ? -2.038 -30.437 -4.66 1 92.1 129 ILE A N 1
ATOM 1037 C CA . ILE A 1 129 ? -3.303 -30.91 -5.212 1 92.1 129 ILE A CA 1
ATOM 1038 C C . ILE A 1 129 ? -4.206 -29.719 -5.525 1 92.1 129 ILE A C 1
ATOM 1040 O O . ILE A 1 129 ? -4.843 -29.676 -6.581 1 92.1 129 ILE A O 1
ATOM 1044 N N . TYR A 1 130 ? -4.154 -28.806 -4.624 1 88.91 130 TYR A N 1
ATOM 1045 C CA . TYR A 1 130 ? -4.963 -27.605 -4.797 1 88.91 130 TYR A CA 1
ATOM 1046 C C . TYR A 1 130 ? -4.539 -26.837 -6.044 1 88.91 130 TYR A C 1
ATOM 1048 O O . TYR A 1 130 ? -5.384 -26.412 -6.835 1 88.91 130 TYR A O 1
ATOM 1056 N N . ILE A 1 131 ? -3.307 -26.715 -6.205 1 87.77 131 ILE A N 1
ATOM 1057 C CA . ILE A 1 131 ? -2.75 -25.998 -7.346 1 87.77 131 ILE A CA 1
ATOM 1058 C C . ILE A 1 131 ? -3.124 -26.717 -8.64 1 87.77 131 ILE A C 1
ATOM 1060 O O . ILE A 1 131 ? -3.483 -26.078 -9.632 1 87.77 131 ILE A O 1
ATOM 1064 N N . ALA A 1 132 ? -3.042 -27.995 -8.669 1 86.55 132 ALA A N 1
ATOM 1065 C CA . ALA A 1 132 ? -3.363 -28.793 -9.85 1 86.55 132 ALA A CA 1
ATOM 1066 C C . ALA A 1 132 ? -4.824 -28.614 -10.252 1 86.55 132 ALA A C 1
ATOM 1068 O O . ALA A 1 132 ? -5.149 -28.591 -11.441 1 86.55 132 ALA A O 1
ATOM 1069 N N . ASN A 1 133 ? -5.65 -28.405 -9.254 1 85.25 133 ASN A N 1
ATOM 1070 C CA . ASN A 1 133 ? -7.082 -28.276 -9.5 1 85.25 133 ASN A CA 1
ATOM 1071 C C . ASN A 1 133 ? -7.465 -26.839 -9.844 1 85.25 133 ASN A C 1
ATOM 1073 O O . ASN A 1 133 ? -8.342 -26.609 -10.678 1 85.25 133 ASN A O 1
ATOM 1077 N N . ALA A 1 134 ? -6.715 -25.897 -9.193 1 76.95 134 ALA A N 1
ATOM 1078 C CA . ALA A 1 134 ? -7.132 -24.5 -9.278 1 76.95 134 ALA A CA 1
ATOM 1079 C C . ALA A 1 134 ? -6.199 -23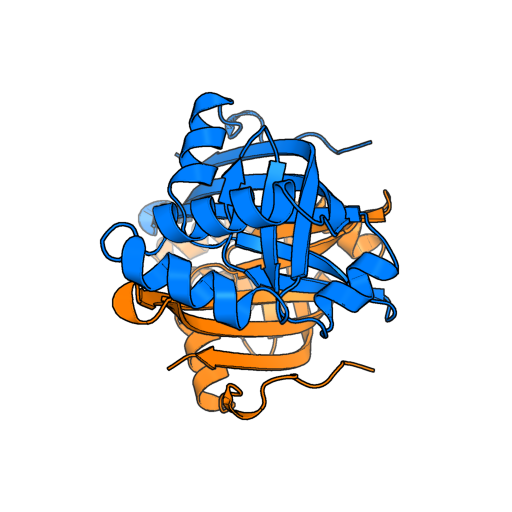.702 -10.184 1 76.95 134 ALA A C 1
ATOM 1081 O O . ALA A 1 134 ? -6.506 -22.567 -10.557 1 76.95 134 ALA A O 1
ATOM 1082 N N . GLY A 1 135 ? -5.16 -24.307 -10.56 1 73.32 135 GLY A N 1
ATOM 1083 C CA . GLY A 1 135 ? -4.119 -23.615 -11.304 1 73.32 135 GLY A CA 1
ATOM 1084 C C . GLY A 1 135 ? -4.611 -23.03 -12.614 1 73.32 135 GLY A C 1
ATOM 1085 O O . GLY A 1 135 ? -4.208 -21.93 -12.999 1 73.32 135 GLY A O 1
ATOM 1086 N N . ALA A 1 136 ? -5.514 -23.763 -13.165 1 76.06 136 ALA A N 1
ATOM 1087 C CA . ALA A 1 136 ? -6.038 -23.312 -14.451 1 76.06 136 ALA A CA 1
ATOM 1088 C C . ALA A 1 136 ? -6.895 -22.06 -14.286 1 76.06 136 ALA A C 1
ATOM 1090 O O . ALA A 1 136 ? -7.043 -21.273 -15.224 1 76.06 136 ALA A O 1
ATOM 1091 N N . LYS A 1 137 ? -7.324 -21.792 -13.138 1 84.68 137 LYS A N 1
ATOM 1092 C CA . LYS A 1 137 ? -8.237 -20.678 -12.898 1 84.68 137 LYS A CA 1
ATOM 1093 C C . LYS A 1 137 ? -7.5 -19.48 -12.307 1 84.68 137 LYS A C 1
ATOM 1095 O O . LYS A 1 137 ? -8.127 -18.532 -11.83 1 84.68 137 LYS A O 1
ATOM 1100 N N . THR A 1 138 ? -6.273 -19.65 -12.302 1 89.68 138 THR A N 1
ATOM 1101 C CA . THR A 1 138 ? -5.499 -18.548 -11.741 1 89.68 138 THR A CA 1
ATOM 1102 C C . THR A 1 138 ? -4.446 -18.065 -12.734 1 89.68 138 THR A C 1
ATOM 1104 O O . THR A 1 138 ? -3.923 -18.853 -13.525 1 89.68 138 THR A O 1
ATOM 1107 N N . LYS A 1 139 ? -4.221 -16.803 -12.749 1 94.24 139 LYS A N 1
ATOM 1108 C CA . LYS A 1 139 ? -3.114 -16.202 -13.487 1 94.24 139 LYS A CA 1
ATOM 1109 C C . LYS A 1 139 ? -1.955 -15.858 -12.556 1 94.24 139 LYS A C 1
ATOM 1111 O O . LYS A 1 139 ? -2.164 -15.575 -11.374 1 94.24 139 LYS A O 1
ATOM 1116 N N . VAL A 1 140 ? -0.78 -15.967 -13.133 1 96.76 140 VAL A N 1
ATOM 1117 C CA . VAL A 1 140 ? 0.401 -15.556 -12.381 1 96.76 140 VAL A CA 1
ATOM 1118 C C . VAL A 1 140 ? 1.09 -14.395 -13.094 1 96.76 140 VAL A C 1
ATOM 1120 O O . VAL A 1 140 ? 1.308 -14.445 -14.307 1 96.76 140 VAL A O 1
ATOM 1123 N N . ILE A 1 141 ? 1.374 -13.365 -12.334 1 98.21 141 ILE A N 1
ATOM 1124 C CA . ILE A 1 141 ? 1.985 -12.156 -12.876 1 98.21 141 ILE A CA 1
ATOM 1125 C C . ILE A 1 141 ? 3.384 -11.978 -12.292 1 98.21 141 ILE A C 1
ATOM 1127 O O . ILE A 1 141 ? 3.593 -12.179 -11.093 1 98.21 141 ILE A O 1
ATOM 1131 N N . LYS A 1 142 ? 4.262 -11.652 -13.158 1 98.36 142 LYS A N 1
ATOM 1132 C CA . LYS A 1 142 ? 5.638 -11.332 -12.791 1 98.36 142 LYS A CA 1
ATOM 1133 C C . LYS A 1 142 ? 5.904 -9.834 -12.908 1 98.36 142 LYS A C 1
ATOM 1135 O O . LYS A 1 142 ? 5.57 -9.217 -13.922 1 98.36 142 LYS A O 1
ATOM 1140 N N . ILE A 1 143 ? 6.434 -9.237 -11.889 1 98.53 143 ILE A N 1
ATOM 1141 C CA . ILE A 1 143 ? 6.947 -7.873 -11.961 1 98.53 143 ILE A CA 1
ATOM 1142 C C . ILE A 1 143 ? 8.467 -7.899 -12.102 1 98.53 143 ILE A C 1
ATOM 1144 O O . ILE A 1 143 ? 9.178 -8.256 -11.16 1 98.53 143 ILE A O 1
ATOM 1148 N N . ASN A 1 144 ? 8.909 -7.547 -13.244 1 98.3 144 ASN A N 1
ATOM 1149 C CA . ASN A 1 144 ? 10.342 -7.36 -13.443 1 98.3 144 ASN A CA 1
ATOM 1150 C C . ASN A 1 144 ? 10.829 -6.054 -12.821 1 98.3 144 ASN A C 1
ATOM 1152 O O . ASN A 1 144 ? 10.435 -4.97 -13.255 1 98.3 144 ASN A O 1
ATOM 1156 N N . ILE A 1 145 ? 11.742 -6.174 -11.874 1 97.57 145 ILE A N 1
ATOM 1157 C CA . ILE A 1 145 ? 12.176 -5.008 -11.113 1 97.57 145 ILE A CA 1
ATOM 1158 C C . ILE A 1 145 ? 13.111 -4.154 -11.966 1 97.57 145 ILE A C 1
ATOM 1160 O O . ILE A 1 145 ? 14.124 -4.645 -12.47 1 97.57 145 ILE A O 1
ATOM 1164 N N . GLU A 1 146 ? 12.74 -2.969 -12.105 1 96.8 146 GLU A N 1
ATOM 1165 C CA . GLU A 1 146 ? 13.598 -2.011 -12.795 1 96.8 146 GLU A CA 1
ATOM 1166 C C . GLU A 1 146 ? 14.317 -1.101 -11.804 1 96.8 146 GLU A C 1
ATOM 1168 O O . GLU A 1 146 ? 15.429 -0.639 -12.071 1 96.8 146 GLU A O 1
ATOM 1173 N N . HIS A 1 147 ? 13.688 -0.805 -10.746 1 95.83 147 HIS A N 1
ATOM 1174 C CA . HIS A 1 147 ? 14.229 0.063 -9.706 1 95.83 147 HIS A CA 1
ATOM 1175 C C . HIS A 1 147 ? 13.698 -0.329 -8.331 1 95.83 147 HIS A C 1
ATOM 1177 O O . HIS A 1 147 ? 12.517 -0.652 -8.185 1 95.83 147 HIS A O 1
ATOM 1183 N N . ILE A 1 148 ? 14.568 -0.302 -7.342 1 95.33 148 ILE A N 1
ATOM 1184 C CA . ILE A 1 148 ? 14.202 -0.685 -5.982 1 95.33 148 ILE A CA 1
ATOM 1185 C C . ILE A 1 148 ? 14.805 0.304 -4.988 1 95.33 148 ILE A C 1
ATOM 1187 O O . ILE A 1 148 ? 15.957 0.719 -5.137 1 95.33 148 ILE A O 1
ATOM 1191 N N . THR A 1 149 ? 13.933 0.744 -4.119 1 93.4 149 THR A N 1
ATOM 1192 C CA . THR A 1 149 ? 14.391 1.614 -3.042 1 93.4 149 THR A CA 1
ATOM 1193 C C . THR A 1 149 ? 13.898 1.108 -1.69 1 93.4 149 THR A C 1
ATOM 1195 O O . THR A 1 149 ? 12.764 0.639 -1.573 1 93.4 149 THR A O 1
ATOM 1198 N N . GLY A 1 150 ? 14.773 1.034 -0.743 1 94.37 150 GLY A N 1
ATOM 1199 C CA . GLY A 1 150 ? 14.441 0.719 0.638 1 94.37 150 GLY A CA 1
ATOM 1200 C C . GLY A 1 150 ? 14.672 1.879 1.587 1 94.37 150 GLY A C 1
ATOM 1201 O O . GLY A 1 150 ? 15.685 2.575 1.491 1 94.37 150 GLY A O 1
ATOM 1202 N N . LYS A 1 151 ? 13.693 2.142 2.434 1 92.75 151 LYS A N 1
ATOM 1203 C CA . LYS A 1 151 ? 13.772 3.224 3.41 1 92.75 151 LYS A CA 1
ATOM 1204 C C . LYS A 1 151 ? 13.481 2.716 4.82 1 92.75 151 LYS A C 1
ATOM 1206 O O . LYS A 1 151 ? 12.635 1.839 5.007 1 92.75 151 LYS A O 1
ATOM 1211 N N . ALA A 1 152 ? 14.185 3.202 5.722 1 92.39 152 ALA A N 1
ATOM 1212 C CA . ALA A 1 152 ? 13.924 2.908 7.129 1 92.39 152 ALA A CA 1
ATOM 1213 C C . ALA A 1 152 ? 14.137 4.144 7.997 1 92.39 152 ALA A C 1
ATOM 1215 O O . ALA A 1 152 ? 15.081 4.908 7.779 1 92.39 152 ALA A O 1
ATOM 1216 N N . ARG A 1 153 ? 13.156 4.392 8.82 1 86.23 153 ARG A N 1
ATOM 1217 C CA . ARG A 1 153 ? 13.317 5.394 9.869 1 86.23 153 ARG A CA 1
ATOM 1218 C C . ARG A 1 153 ? 13.592 4.737 11.217 1 86.23 153 ARG A C 1
ATOM 1220 O O . ARG A 1 153 ? 12.723 4.061 11.773 1 86.23 153 ARG A O 1
ATOM 1227 N N . ARG A 1 154 ? 14.861 4.829 11.678 1 79.53 154 ARG A N 1
ATOM 1228 C CA . ARG A 1 154 ? 15.291 4.172 12.908 1 79.53 154 ARG A CA 1
ATOM 1229 C C . ARG A 1 154 ? 15.432 5.179 14.045 1 79.53 154 ARG A C 1
ATOM 1231 O O . ARG A 1 154 ? 15.714 6.355 13.808 1 79.53 154 ARG A O 1
ATOM 1238 N N . MET B 1 1 ? -15.47 6.086 -14.668 1 70.33 1 MET B N 1
ATOM 1239 C CA . MET B 1 1 ? -16.288 5.292 -13.756 1 70.33 1 MET B CA 1
ATOM 1240 C C . MET B 1 1 ? -15.434 4.282 -12.998 1 70.33 1 MET B C 1
ATOM 1242 O O . MET B 1 1 ? -14.415 3.816 -13.51 1 70.33 1 MET B O 1
ATOM 1246 N N . PHE B 1 2 ? -15.737 4.19 -11.68 1 81.35 2 PHE B N 1
ATOM 1247 C CA . PHE B 1 2 ? -15.004 3.25 -10.841 1 81.35 2 PHE B CA 1
ATOM 1248 C C . PHE B 1 2 ? -15.601 1.852 -10.944 1 81.35 2 PHE B C 1
ATOM 1250 O O . PHE B 1 2 ? -16.824 1.695 -10.984 1 81.35 2 PHE B O 1
ATOM 1257 N N . LYS B 1 3 ? -14.776 0.888 -11.145 1 76.23 3 LYS B N 1
ATOM 1258 C CA . LYS B 1 3 ? -15.21 -0.497 -11.307 1 76.23 3 LYS B CA 1
ATOM 1259 C C . LYS B 1 3 ? -15.777 -1.051 -10.004 1 76.23 3 LYS B C 1
ATOM 1261 O O . LYS B 1 3 ? -15.266 -0.753 -8.922 1 76.23 3 LYS B O 1
ATOM 1266 N N . GLU B 1 4 ? -16.775 -1.838 -10.181 1 79.41 4 GLU B N 1
ATOM 1267 C CA . GLU B 1 4 ? -17.353 -2.504 -9.018 1 79.41 4 GLU B CA 1
ATOM 1268 C C . GLU B 1 4 ? -16.447 -3.624 -8.515 1 79.41 4 GLU B C 1
ATOM 1270 O O . GLU B 1 4 ? -15.681 -4.204 -9.287 1 79.41 4 GLU B O 1
ATOM 1275 N N . ILE B 1 5 ? -16.636 -3.844 -7.183 1 76.89 5 ILE B N 1
ATOM 1276 C CA . ILE B 1 5 ? -15.882 -4.938 -6.581 1 76.89 5 ILE B CA 1
ATOM 1277 C C . ILE B 1 5 ? -16.312 -6.265 -7.203 1 76.89 5 ILE B C 1
ATOM 1279 O O . ILE B 1 5 ? -17.507 -6.538 -7.334 1 76.89 5 ILE B O 1
ATOM 1283 N N . ARG B 1 6 ? -15.344 -7.098 -7.659 1 74.97 6 ARG B N 1
ATOM 1284 C CA . ARG B 1 6 ? -15.621 -8.383 -8.292 1 74.97 6 ARG B CA 1
ATOM 1285 C C . ARG B 1 6 ? -16.301 -9.339 -7.318 1 74.97 6 ARG B C 1
ATOM 1287 O O . ARG B 1 6 ? -17.344 -9.916 -7.632 1 74.97 6 ARG B O 1
ATOM 1294 N N . ARG B 1 7 ? -15.672 -9.49 -6.102 1 82.89 7 ARG B N 1
ATOM 1295 C CA . ARG B 1 7 ? -16.214 -10.355 -5.059 1 82.89 7 ARG B CA 1
ATOM 1296 C C . ARG B 1 7 ? -17.111 -9.571 -4.108 1 82.89 7 ARG B C 1
ATOM 1298 O O . ARG B 1 7 ? -16.679 -9.174 -3.023 1 82.89 7 ARG B O 1
ATOM 1305 N N . LYS B 1 8 ? -18.434 -9.451 -4.375 1 80.59 8 LYS B N 1
ATOM 1306 C CA . LYS B 1 8 ? -19.402 -8.668 -3.612 1 80.59 8 LYS B CA 1
ATOM 1307 C C . LYS B 1 8 ? -19.622 -9.265 -2.226 1 80.59 8 LYS B C 1
ATOM 1309 O O . LYS B 1 8 ? -19.991 -8.554 -1.289 1 80.59 8 LYS B O 1
ATOM 1314 N N . ASP B 1 9 ? -19.291 -10.496 -2.189 1 81.95 9 ASP B N 1
ATOM 1315 C CA . ASP B 1 9 ? -19.453 -11.18 -0.91 1 81.95 9 ASP B CA 1
ATOM 1316 C C . ASP B 1 9 ? -18.402 -10.717 0.097 1 81.95 9 ASP B C 1
ATOM 1318 O O . ASP B 1 9 ? -18.544 -10.945 1.3 1 81.95 9 ASP B O 1
ATOM 1322 N N . ARG B 1 10 ? -17.443 -10.019 -0.411 1 85.24 10 ARG B N 1
ATOM 1323 C CA . ARG B 1 10 ? -16.361 -9.57 0.459 1 85.24 10 ARG B CA 1
ATOM 1324 C C . ARG B 1 10 ? -16.505 -8.088 0.791 1 85.24 10 ARG B C 1
ATOM 1326 O O . ARG B 1 10 ? -15.704 -7.536 1.548 1 85.24 10 ARG B O 1
ATOM 1333 N N . GLU B 1 11 ? -17.496 -7.418 0.283 1 87.31 11 GLU B N 1
ATOM 1334 C CA . GLU B 1 11 ? -17.714 -6.001 0.558 1 87.31 11 GLU B CA 1
ATOM 1335 C C . GLU B 1 11 ? -18.122 -5.778 2.012 1 87.31 11 GLU B C 1
ATOM 1337 O O . GLU B 1 11 ? -18.916 -6.542 2.564 1 87.31 11 GLU B O 1
ATOM 1342 N N . ILE B 1 12 ? -17.569 -4.755 2.552 1 84.31 12 ILE B N 1
ATOM 1343 C CA . ILE B 1 12 ? -17.922 -4.474 3.939 1 84.31 12 ILE B CA 1
ATOM 1344 C C . ILE B 1 12 ? -18.726 -3.178 4.013 1 84.31 12 ILE B C 1
ATOM 1346 O O . ILE B 1 12 ? -18.673 -2.353 3.097 1 84.31 12 ILE B O 1
ATOM 1350 N N . LYS B 1 13 ? -19.383 -3.016 5.218 1 86.41 13 LYS B N 1
ATOM 1351 C CA . LYS B 1 13 ? -20.286 -1.89 5.438 1 86.41 13 LYS B CA 1
ATOM 1352 C C . LYS B 1 13 ? -19.509 -0.613 5.743 1 86.41 13 LYS B C 1
ATOM 1354 O O . LYS B 1 13 ? -18.349 -0.67 6.156 1 86.41 13 LYS B O 1
ATOM 1359 N N . ASN B 1 14 ? -20.194 0.474 5.606 1 87.16 14 ASN B N 1
ATOM 1360 C CA . ASN B 1 14 ? -19.605 1.795 5.798 1 87.16 14 ASN B CA 1
ATOM 1361 C C . ASN B 1 14 ? -19.014 1.947 7.196 1 87.16 14 ASN B C 1
ATOM 1363 O O . ASN B 1 14 ? -17.944 2.537 7.362 1 87.16 14 ASN B O 1
ATOM 1367 N N . ASP B 1 15 ? -19.725 1.417 8.161 1 90.46 15 ASP B N 1
ATOM 1368 C CA . ASP B 1 15 ? -19.243 1.539 9.533 1 90.46 15 ASP B CA 1
ATOM 1369 C C . ASP B 1 15 ? -17.907 0.822 9.711 1 90.46 15 ASP B C 1
ATOM 1371 O O . ASP B 1 15 ? -17.011 1.328 10.391 1 90.46 15 ASP B O 1
ATOM 1375 N N . GLU B 1 16 ? -17.766 -0.316 9.153 1 93.22 16 GLU B N 1
ATOM 1376 C CA . GLU B 1 16 ? -16.52 -1.074 9.215 1 93.22 16 GLU B CA 1
ATOM 1377 C C . GLU B 1 16 ? -15.395 -0.345 8.486 1 93.22 16 GLU B C 1
ATOM 1379 O O . GLU B 1 16 ? -14.248 -0.353 8.937 1 93.22 16 GLU B O 1
ATOM 1384 N N . VAL B 1 17 ? -15.777 0.265 7.411 1 94.9 17 VAL B N 1
ATOM 1385 C CA . VAL B 1 17 ? -14.817 1.043 6.634 1 94.9 17 VAL B CA 1
ATOM 1386 C C . VAL B 1 17 ? -14.241 2.164 7.497 1 94.9 17 VAL B C 1
ATOM 1388 O O . VAL B 1 17 ? -13.022 2.335 7.571 1 94.9 17 VAL B O 1
ATOM 1391 N N . ILE B 1 18 ? -15.096 2.825 8.155 1 94.84 18 ILE B N 1
ATOM 1392 C CA . ILE B 1 18 ? -14.693 3.948 8.994 1 94.84 18 ILE B CA 1
ATOM 1393 C C . ILE B 1 18 ? -13.819 3.447 10.142 1 94.84 18 ILE B C 1
ATOM 1395 O O . ILE B 1 18 ? -12.816 4.076 10.488 1 94.84 18 ILE B O 1
ATOM 1399 N N . GLU B 1 19 ? -14.14 2.332 10.713 1 96.22 19 GLU B N 1
ATOM 1400 C CA . GLU B 1 19 ? -13.354 1.747 11.795 1 96.22 19 GLU B CA 1
ATOM 1401 C C . GLU B 1 19 ? -11.942 1.403 11.328 1 96.22 19 GLU B C 1
ATOM 1403 O O . GLU B 1 19 ? -10.968 1.659 12.038 1 96.22 19 GLU B O 1
ATOM 1408 N N . ILE B 1 20 ? -11.844 0.883 10.155 1 96.85 20 ILE B N 1
ATOM 1409 C CA . ILE B 1 20 ? -10.545 0.526 9.597 1 96.85 20 ILE B CA 1
ATOM 1410 C C . ILE B 1 20 ? -9.711 1.786 9.38 1 96.85 20 ILE B C 1
ATOM 1412 O O . ILE B 1 20 ? -8.525 1.819 9.716 1 96.85 20 ILE B O 1
ATOM 1416 N N . LEU B 1 21 ? -10.347 2.817 8.885 1 97 21 LEU B N 1
ATOM 1417 C CA . LEU B 1 21 ? -9.651 4.068 8.608 1 97 21 LEU B CA 1
ATOM 1418 C C . LEU B 1 21 ? -9.182 4.727 9.9 1 97 21 LEU B C 1
ATOM 1420 O O . LEU B 1 21 ? -8.087 5.293 9.952 1 97 21 LEU B O 1
ATOM 1424 N N . LYS B 1 22 ? -9.947 4.565 10.899 1 95.37 22 LYS B N 1
ATOM 1425 C CA . LYS B 1 22 ? -9.64 5.245 12.154 1 95.37 22 LYS B CA 1
ATOM 1426 C C . LYS B 1 22 ? -8.615 4.459 12.968 1 95.37 22 LYS B C 1
ATOM 1428 O O . LYS B 1 22 ? -7.811 5.046 13.696 1 95.37 22 LYS B O 1
ATOM 1433 N N . ASN B 1 23 ? -8.543 3.16 12.822 1 94.78 23 ASN B N 1
ATOM 1434 C CA . ASN B 1 23 ? -7.784 2.311 13.733 1 94.78 23 ASN B CA 1
ATOM 1435 C C . ASN B 1 23 ? -6.412 1.962 13.163 1 94.78 23 ASN B C 1
ATOM 1437 O O . ASN B 1 23 ? -5.582 1.365 13.851 1 94.78 23 ASN B O 1
ATOM 1441 N N . ASN B 1 24 ? -6.093 2.308 11.985 1 96.04 24 ASN B N 1
ATOM 1442 C CA . ASN B 1 24 ? -4.793 2.011 11.392 1 96.04 24 ASN B CA 1
ATOM 1443 C C . ASN B 1 24 ? -3.886 3.238 11.386 1 96.04 24 ASN B C 1
ATOM 1445 O O . ASN B 1 24 ? -4.368 4.371 11.347 1 96.04 24 ASN B O 1
ATOM 1449 N N . THR B 1 25 ? -2.595 2.989 11.373 1 95.61 25 THR B N 1
ATOM 1450 C CA . THR B 1 25 ? -1.636 4.062 11.615 1 95.61 25 THR B CA 1
ATOM 1451 C C . THR B 1 25 ? -1.06 4.58 10.3 1 95.61 25 THR B C 1
ATOM 1453 O O . THR B 1 25 ? -0.471 5.661 10.258 1 95.61 25 THR B O 1
ATOM 1456 N N . TYR B 1 26 ? -1.136 3.765 9.276 1 97.71 26 TYR B N 1
ATOM 1457 C CA . TYR B 1 26 ? -0.63 4.212 7.983 1 97.71 26 TYR B CA 1
ATOM 1458 C C . TYR B 1 26 ? -1.451 3.623 6.842 1 97.71 26 TYR B C 1
ATOM 1460 O O . TYR B 1 26 ? -2.231 2.69 7.048 1 97.71 26 TYR B O 1
ATOM 1468 N N . GLY B 1 27 ? -1.396 4.204 5.753 1 98.27 27 GLY B N 1
ATOM 1469 C CA . GLY B 1 27 ? -1.903 3.719 4.479 1 98.27 27 GLY B CA 1
ATOM 1470 C C . GLY B 1 27 ? -0.943 3.951 3.327 1 98.27 27 GLY B C 1
ATOM 1471 O O . GLY B 1 27 ? 0.128 4.533 3.513 1 98.27 27 GLY B O 1
ATOM 1472 N N . ILE B 1 28 ? -1.298 3.426 2.217 1 98.72 28 ILE B N 1
ATOM 1473 C CA . ILE B 1 28 ? -0.448 3.598 1.044 1 98.72 28 ILE B CA 1
ATOM 1474 C C . ILE B 1 28 ? -1.115 4.556 0.06 1 98.72 28 ILE B C 1
ATOM 1476 O O . ILE B 1 28 ? -2.217 4.29 -0.426 1 98.72 28 ILE B O 1
ATOM 1480 N N . LEU B 1 29 ? -0.45 5.645 -0.179 1 98.76 29 LEU B N 1
ATOM 1481 C CA . LEU B 1 29 ? -0.874 6.615 -1.183 1 98.76 29 LEU B CA 1
ATOM 1482 C C . LEU B 1 29 ? -0.308 6.261 -2.554 1 98.76 29 LEU B C 1
ATOM 1484 O O . LEU B 1 29 ? 0.909 6.153 -2.718 1 98.76 29 LEU B O 1
ATOM 1488 N N . SER B 1 30 ? -1.167 6.076 -3.476 1 98.58 30 SER B N 1
ATOM 1489 C CA . SER B 1 30 ? -0.746 5.844 -4.854 1 98.58 30 SER B CA 1
ATOM 1490 C C . SER B 1 30 ? -0.964 7.084 -5.715 1 98.58 30 SER B C 1
ATOM 1492 O O . SER B 1 30 ? -2.076 7.612 -5.782 1 98.58 30 SER B O 1
ATOM 1494 N N . THR B 1 31 ? 0.06 7.512 -6.321 1 98.19 31 THR B N 1
ATOM 1495 C CA . THR B 1 31 ? 0.033 8.638 -7.248 1 98.19 31 THR B CA 1
ATOM 1496 C C . THR B 1 31 ? 0.599 8.234 -8.607 1 98.19 31 THR B C 1
ATOM 1498 O O . THR B 1 31 ? 1.06 7.104 -8.782 1 98.19 31 THR B O 1
ATOM 1501 N N . ILE B 1 32 ? 0.487 9.141 -9.564 1 96.93 32 ILE B N 1
ATOM 1502 C CA . ILE B 1 32 ? 1.015 8.856 -10.894 1 96.93 32 ILE B CA 1
ATOM 1503 C C . ILE B 1 32 ? 2.219 9.752 -11.174 1 96.93 32 ILE B C 1
ATOM 1505 O O . ILE B 1 32 ? 2.103 10.98 -11.163 1 96.93 32 ILE B O 1
ATOM 1509 N N . GLY B 1 33 ? 3.306 9.076 -11.433 1 94.28 33 GLY B N 1
ATOM 1510 C CA . GLY B 1 33 ? 4.518 9.817 -11.747 1 94.28 33 GLY B CA 1
ATOM 1511 C C . GLY B 1 33 ? 4.544 10.344 -13.169 1 94.28 33 GLY B C 1
ATOM 1512 O O . GLY B 1 33 ? 3.896 9.784 -14.056 1 94.28 33 GLY B O 1
ATOM 1513 N N . GLU B 1 34 ? 5.317 11.327 -13.353 1 90.93 34 GLU B N 1
ATOM 1514 C CA . GLU B 1 34 ? 5.462 11.905 -14.686 1 90.93 34 GLU B CA 1
ATOM 1515 C C . GLU B 1 34 ? 6.088 10.906 -15.655 1 90.93 34 GLU B C 1
ATOM 1517 O O . GLU B 1 34 ? 5.905 11.014 -16.87 1 90.93 34 GLU B O 1
ATOM 1522 N N . ASN B 1 35 ? 6.745 9.938 -15.096 1 91.19 35 ASN B N 1
ATOM 1523 C CA . ASN B 1 35 ? 7.412 8.932 -15.916 1 91.19 35 ASN B CA 1
ATOM 1524 C C . ASN B 1 35 ? 6.459 7.808 -16.31 1 91.19 35 ASN B C 1
ATOM 1526 O O . ASN B 1 35 ? 6.871 6.829 -16.935 1 91.19 35 ASN B O 1
ATOM 1530 N N . GLY B 1 36 ? 5.275 7.938 -15.849 1 92.03 36 GLY B N 1
ATOM 1531 C CA . GLY B 1 36 ? 4.269 6.964 -16.241 1 92.03 36 GLY B CA 1
ATOM 1532 C C . GLY B 1 36 ? 4.112 5.834 -15.242 1 92.03 36 GLY B C 1
ATOM 1533 O O . GLY B 1 36 ? 3.253 4.965 -15.409 1 92.03 36 GLY B O 1
ATOM 1534 N N . TYR B 1 37 ? 4.961 5.846 -14.218 1 95.81 37 TYR B N 1
ATOM 1535 C CA . TYR B 1 37 ? 4.842 4.823 -13.185 1 95.81 37 TYR B CA 1
ATOM 1536 C C . TYR B 1 37 ? 3.917 5.284 -12.065 1 95.81 37 TYR B C 1
ATOM 1538 O O . TYR B 1 37 ? 3.947 6.451 -11.667 1 95.81 37 TYR B O 1
ATOM 1546 N N . PRO B 1 38 ? 3.071 4.384 -11.655 1 97.34 38 PRO B N 1
ATOM 1547 C CA . PRO B 1 38 ? 2.445 4.68 -10.364 1 97.34 38 PRO B CA 1
ATOM 1548 C C . PRO B 1 38 ? 3.436 4.638 -9.204 1 97.34 38 PRO B C 1
ATOM 1550 O O . PRO B 1 38 ? 4.477 3.984 -9.299 1 97.34 38 PRO B 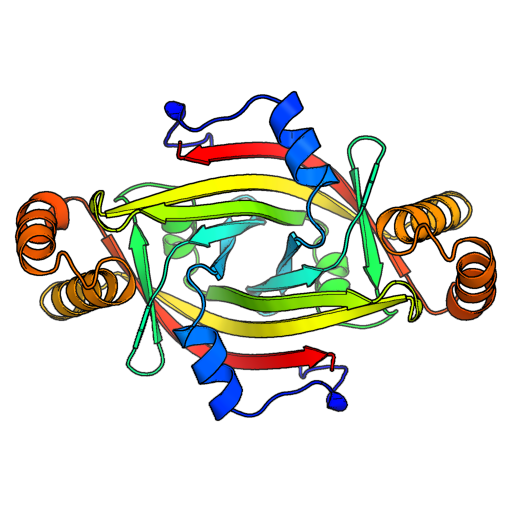O 1
ATOM 1553 N N . TYR B 1 39 ? 3.209 5.413 -8.275 1 97 39 TYR B N 1
ATOM 1554 C CA . TYR B 1 39 ? 4.057 5.526 -7.094 1 97 39 TYR B CA 1
ATOM 1555 C C . TYR B 1 39 ? 3.247 5.321 -5.819 1 97 39 TYR B C 1
ATOM 1557 O O . TYR B 1 39 ? 2.39 6.142 -5.482 1 97 39 TYR B O 1
ATOM 1565 N N . GLY B 1 40 ? 3.435 4.15 -5.171 1 97.9 40 GLY B N 1
ATOM 1566 C CA . GLY B 1 40 ? 2.817 3.863 -3.886 1 97.9 40 GLY B CA 1
ATOM 1567 C C . GLY B 1 40 ? 3.747 4.098 -2.711 1 97.9 40 GLY B C 1
ATOM 1568 O O . GLY B 1 40 ? 4.829 3.512 -2.643 1 97.9 40 GLY B O 1
ATOM 1569 N N . VAL B 1 41 ? 3.358 4.924 -1.764 1 97.64 41 VAL B N 1
ATOM 1570 C CA . VAL B 1 41 ? 4.229 5.266 -0.645 1 97.64 41 VAL B CA 1
ATOM 1571 C C . VAL B 1 41 ? 3.436 5.22 0.66 1 97.64 41 VAL B C 1
ATOM 1573 O O . VAL B 1 41 ? 2.284 5.657 0.708 1 97.64 41 VAL B O 1
ATOM 1576 N N . PRO B 1 42 ? 3.993 4.584 1.664 1 97.66 42 PRO B N 1
ATOM 1577 C CA . PRO B 1 42 ? 3.307 4.583 2.958 1 97.66 42 PRO B CA 1
ATOM 1578 C C . PRO B 1 42 ? 3.336 5.947 3.643 1 97.66 42 PRO B C 1
ATOM 1580 O O . PRO B 1 42 ? 4.375 6.612 3.658 1 97.66 42 PRO B O 1
ATOM 1583 N N . ILE B 1 43 ? 2.221 6.324 4.21 1 97.02 43 ILE B N 1
ATOM 1584 C CA . ILE B 1 43 ? 2.168 7.61 4.897 1 97.02 43 ILE B CA 1
ATOM 1585 C C . ILE B 1 43 ? 1.245 7.511 6.109 1 97.02 43 ILE B C 1
ATOM 1587 O O . ILE B 1 43 ? 0.266 6.76 6.091 1 97.02 43 ILE B O 1
ATOM 1591 N N . SER B 1 44 ? 1.554 8.25 7.13 1 97.25 44 SER B N 1
ATOM 1592 C CA . SER B 1 44 ? 0.62 8.463 8.231 1 97.25 44 SER B CA 1
ATOM 1593 C C . SER B 1 44 ? -0.52 9.389 7.819 1 97.25 44 SER B C 1
ATOM 1595 O O . SER B 1 44 ? -0.311 10.339 7.06 1 97.25 44 SER B O 1
ATOM 1597 N N . TYR B 1 45 ? -1.694 9.066 8.338 1 98.17 45 TYR B N 1
ATOM 1598 C CA . TYR B 1 45 ? -2.854 9.826 7.887 1 98.17 45 TYR B CA 1
ATOM 1599 C C . TYR B 1 45 ? -3.871 9.986 9.011 1 98.17 45 TYR B C 1
ATOM 1601 O O . TYR B 1 45 ? -3.781 9.311 10.039 1 98.17 45 TYR B O 1
ATOM 1609 N N . VAL B 1 46 ? -4.791 10.901 8.758 1 97.96 46 VAL B N 1
ATOM 1610 C CA . VAL B 1 46 ? -5.978 11.013 9.6 1 97.96 46 VAL B CA 1
ATOM 1611 C C . VAL B 1 46 ? -7.229 11.071 8.725 1 97.96 46 VAL B C 1
ATOM 1613 O O . VAL B 1 46 ? -7.187 11.583 7.604 1 97.96 46 VAL B O 1
ATOM 1616 N N . TYR B 1 47 ? -8.234 10.391 9.194 1 97.94 47 TYR B N 1
ATOM 1617 C CA . TYR B 1 47 ? -9.554 10.46 8.577 1 97.94 47 TYR B CA 1
ATOM 1618 C C . TYR B 1 47 ? -10.454 11.439 9.322 1 97.94 47 TYR B C 1
ATOM 1620 O O . TYR B 1 47 ? -10.717 11.266 10.515 1 97.94 47 TYR B O 1
ATOM 1628 N N . MET B 1 48 ? -10.843 12.454 8.593 1 95.03 48 MET B N 1
ATOM 1629 C CA . MET B 1 48 ? -11.695 13.489 9.171 1 95.03 48 MET B CA 1
ATOM 1630 C C . MET B 1 48 ? -12.576 14.129 8.102 1 95.03 48 MET B C 1
ATOM 1632 O O . MET B 1 48 ? -12.126 14.36 6.979 1 95.03 48 MET B O 1
ATOM 1636 N N . ASN B 1 49 ? -13.88 14.421 8.462 1 93.14 49 ASN B N 1
ATOM 1637 C CA . ASN B 1 49 ? -14.793 15.108 7.555 1 93.14 49 ASN B CA 1
ATOM 1638 C C . ASN B 1 49 ? -14.901 14.385 6.215 1 93.14 49 ASN B C 1
ATOM 1640 O O . ASN B 1 49 ? -14.802 15.01 5.158 1 93.14 49 ASN B O 1
ATOM 1644 N N . ASN B 1 50 ? -14.908 13.106 6.256 1 94.79 50 ASN B N 1
ATOM 1645 C CA . ASN B 1 50 ? -15.039 12.258 5.076 1 94.79 50 ASN B CA 1
ATOM 1646 C C . ASN B 1 50 ? -13.904 12.496 4.085 1 94.79 50 ASN B C 1
ATOM 1648 O O . ASN B 1 50 ? -14.13 12.543 2.874 1 94.79 50 ASN B O 1
ATOM 1652 N N . SER B 1 51 ? -12.755 12.786 4.653 1 97.97 51 SER B N 1
ATOM 1653 C CA . SER B 1 51 ? -11.55 12.987 3.855 1 97.97 51 SER B CA 1
ATOM 1654 C C . SER B 1 51 ? -10.327 12.387 4.541 1 97.97 51 SER B C 1
ATOM 1656 O O . SER B 1 51 ? -10.347 12.133 5.748 1 97.97 51 SER B O 1
ATOM 1658 N N . ILE B 1 52 ? -9.359 12.141 3.745 1 98.59 52 ILE B N 1
ATOM 1659 C CA . ILE B 1 52 ? -8.059 11.712 4.25 1 98.59 52 ILE B CA 1
ATOM 1660 C C . ILE B 1 52 ? -7.089 12.891 4.244 1 98.59 52 ILE B C 1
ATOM 1662 O O . ILE B 1 52 ? -7.017 13.639 3.266 1 98.59 52 ILE B O 1
ATOM 1666 N N . TYR B 1 53 ? -6.36 13.04 5.35 1 98.33 53 TYR B N 1
ATOM 1667 C CA . TYR B 1 53 ? -5.359 14.096 5.45 1 98.33 53 TYR B CA 1
ATOM 1668 C C . TYR B 1 53 ? -3.994 13.521 5.809 1 98.33 53 TYR B C 1
ATOM 1670 O O . TYR B 1 53 ? -3.901 12.553 6.567 1 98.33 53 TYR B O 1
ATOM 1678 N N . PHE B 1 54 ? -2.983 14.136 5.252 1 97.68 54 PHE B N 1
ATOM 1679 C CA . PHE B 1 54 ? -1.629 13.794 5.671 1 97.68 54 PHE B CA 1
ATOM 1680 C C . PHE B 1 54 ? -0.703 14.998 5.543 1 97.68 54 PHE B C 1
ATOM 1682 O O . PHE B 1 54 ? -1.009 15.95 4.822 1 97.68 54 PHE B O 1
ATOM 1689 N N . HIS B 1 55 ? 0.359 14.95 6.239 1 94.86 55 HIS B N 1
ATOM 1690 C CA . HIS B 1 55 ? 1.37 15.997 6.142 1 94.86 55 HIS B CA 1
ATOM 1691 C C . HIS B 1 55 ? 2.634 15.481 5.461 1 94.86 55 HIS B C 1
ATOM 1693 O O . HIS B 1 55 ? 2.883 14.274 5.438 1 94.86 55 HIS B O 1
ATOM 1699 N N . CYS B 1 56 ? 3.305 16.373 4.841 1 92.96 56 CYS B N 1
ATOM 1700 C CA . CYS B 1 56 ? 4.556 16.005 4.187 1 92.96 56 CYS B CA 1
ATOM 1701 C C . CYS B 1 56 ? 5.49 17.205 4.082 1 92.96 56 CYS B C 1
ATOM 1703 O O . CYS B 1 56 ? 5.093 18.333 4.378 1 92.96 56 CYS B O 1
ATOM 1705 N N . ALA B 1 57 ? 6.668 16.881 3.691 1 89.92 57 ALA B N 1
ATOM 1706 C CA . ALA B 1 57 ? 7.646 17.936 3.44 1 89.92 57 ALA B CA 1
ATOM 1707 C C . ALA B 1 57 ? 7.243 18.783 2.236 1 89.92 57 ALA B C 1
ATOM 1709 O O . ALA B 1 57 ? 6.343 18.409 1.48 1 89.92 57 ALA B O 1
ATOM 1710 N N . VAL B 1 58 ? 7.933 19.794 2.015 1 90.84 58 VAL B N 1
ATOM 1711 C CA . VAL B 1 58 ? 7.574 20.765 0.986 1 90.84 58 VAL B CA 1
ATOM 1712 C C . VAL B 1 58 ? 8.082 20.288 -0.373 1 90.84 58 VAL B C 1
ATOM 1714 O O . VAL B 1 58 ? 7.762 20.882 -1.406 1 90.84 58 VAL B O 1
ATOM 1717 N N . GLU B 1 59 ? 8.853 19.213 -0.333 1 89.72 59 GLU B N 1
ATOM 1718 C CA . GLU B 1 59 ? 9.369 18.624 -1.565 1 89.72 59 GLU B CA 1
ATOM 1719 C C . GLU B 1 59 ? 9.287 17.1 -1.526 1 89.72 59 GLU B C 1
ATOM 1721 O O . GLU B 1 59 ? 9.306 16.5 -0.449 1 89.72 59 GLU B O 1
ATOM 1726 N N . GLY B 1 60 ? 9.233 16.622 -2.78 1 90.85 60 GLY B N 1
ATOM 1727 C CA . GLY B 1 60 ? 9.203 15.171 -2.871 1 90.85 60 GLY B CA 1
ATOM 1728 C C . GLY B 1 60 ? 8.428 14.665 -4.073 1 90.85 60 GLY B C 1
ATOM 1729 O O . GLY B 1 60 ? 7.633 15.401 -4.661 1 90.85 60 GLY B O 1
ATOM 1730 N N . GLN B 1 61 ? 8.595 13.408 -4.258 1 91.64 61 GLN B N 1
ATOM 1731 C CA . GLN B 1 61 ? 8.014 12.792 -5.446 1 91.64 61 GLN B CA 1
ATOM 1732 C C . GLN B 1 61 ? 6.489 12.786 -5.373 1 91.64 61 GLN B C 1
ATOM 1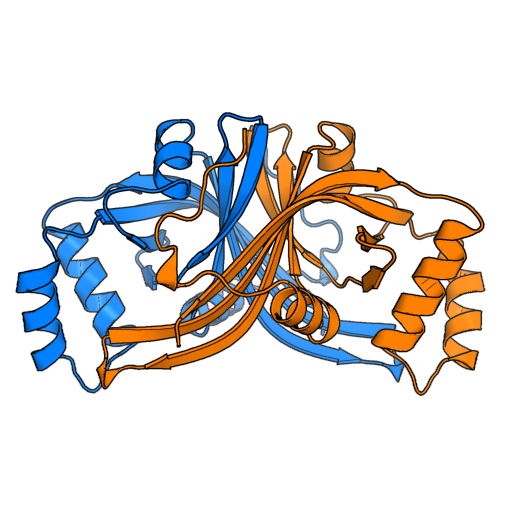734 O O . GLN B 1 61 ? 5.814 13.038 -6.372 1 91.64 61 GLN B O 1
ATOM 1739 N N . LYS B 1 62 ? 5.955 12.442 -4.195 1 93.31 62 LYS B N 1
ATOM 1740 C CA . LYS B 1 62 ? 4.499 12.387 -4.101 1 93.31 62 LYS B CA 1
ATOM 1741 C C . LYS B 1 62 ? 3.879 13.756 -4.363 1 93.31 62 LYS B C 1
ATOM 1743 O O . LYS B 1 62 ? 2.827 13.857 -4.999 1 93.31 62 LYS B O 1
ATOM 1748 N N . LEU B 1 63 ? 4.507 14.786 -3.904 1 93.62 63 LEU B N 1
ATOM 1749 C CA . LEU B 1 63 ? 4.006 16.137 -4.134 1 93.62 63 LEU B CA 1
ATOM 1750 C C . LEU B 1 63 ? 4.085 16.501 -5.612 1 93.62 63 LEU B C 1
ATOM 1752 O O . LEU B 1 63 ? 3.137 17.058 -6.17 1 93.62 63 LEU B O 1
ATOM 1756 N N . ASN B 1 64 ? 5.183 16.206 -6.182 1 94.51 64 ASN B N 1
ATOM 1757 C CA . ASN B 1 64 ? 5.333 16.452 -7.612 1 94.51 64 ASN B CA 1
ATOM 1758 C C . ASN B 1 64 ? 4.251 15.741 -8.42 1 94.51 64 ASN B C 1
ATOM 1760 O O . ASN B 1 64 ? 3.698 16.311 -9.362 1 94.51 64 ASN B O 1
ATOM 1764 N N . ASN B 1 65 ? 3.993 14.533 -8.035 1 96.19 65 ASN B N 1
ATOM 1765 C CA . ASN B 1 65 ? 2.966 13.759 -8.725 1 96.19 65 ASN B CA 1
ATOM 1766 C C . ASN B 1 65 ? 1.588 14.395 -8.572 1 96.19 65 ASN B C 1
ATOM 1768 O O . ASN B 1 65 ? 0.832 14.491 -9.541 1 96.19 65 ASN B O 1
ATOM 1772 N N . ILE B 1 66 ? 1.294 14.801 -7.364 1 95.97 66 ILE B N 1
ATOM 1773 C CA . ILE B 1 66 ? -0.01 15.376 -7.052 1 95.97 66 ILE B CA 1
ATOM 1774 C C . ILE B 1 66 ? -0.205 16.67 -7.838 1 95.97 66 ILE B C 1
ATOM 1776 O O . ILE B 1 66 ? -1.314 16.97 -8.287 1 95.97 66 ILE B O 1
ATOM 1780 N N . ILE B 1 67 ? 0.865 17.417 -8.018 1 93.99 67 ILE B N 1
ATOM 1781 C CA . ILE B 1 67 ? 0.829 18.652 -8.793 1 93.99 67 ILE B CA 1
ATOM 1782 C C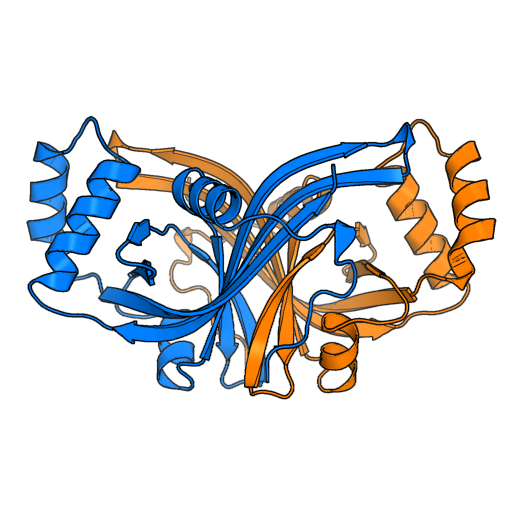 . ILE B 1 67 ? 0.526 18.334 -10.256 1 93.99 67 ILE B C 1
ATOM 1784 O O . ILE B 1 67 ? -0.215 19.067 -10.916 1 93.99 67 ILE B O 1
ATOM 1788 N N . ASN B 1 68 ? 1.009 17.266 -10.692 1 94.51 68 ASN B N 1
ATOM 1789 C CA . ASN B 1 68 ? 0.797 16.852 -12.074 1 94.51 68 ASN B CA 1
ATOM 1790 C C . ASN B 1 68 ? -0.614 16.31 -12.287 1 94.51 68 ASN B C 1
ATOM 1792 O O . ASN B 1 68 ? -1.259 16.623 -13.289 1 94.51 68 ASN B O 1
ATOM 1796 N N . THR B 1 69 ? -1.054 15.438 -11.417 1 95.87 69 THR B N 1
ATOM 1797 C CA . THR B 1 69 ? -2.413 14.907 -11.408 1 95.87 69 THR B CA 1
ATOM 1798 C C . THR B 1 69 ? -2.928 14.766 -9.978 1 95.87 69 THR B C 1
ATOM 1800 O O . THR B 1 69 ? -2.283 14.132 -9.14 1 95.87 69 THR B O 1
ATOM 1803 N N . ASP B 1 70 ? -4.092 15.294 -9.79 1 97.29 70 ASP B N 1
ATOM 1804 C CA . ASP B 1 70 ? -4.622 15.297 -8.429 1 97.29 70 ASP B CA 1
ATOM 1805 C C . ASP B 1 70 ? -5.368 14 -8.127 1 97.29 70 ASP B C 1
ATOM 1807 O O . ASP B 1 70 ? -5.867 13.808 -7.016 1 97.29 70 ASP B O 1
ATOM 1811 N N . LYS B 1 71 ? -5.535 13.124 -9.169 1 97.74 71 LYS B N 1
ATOM 1812 C CA . LYS B 1 71 ? -6.177 11.827 -8.971 1 97.74 71 LYS B CA 1
ATOM 1813 C C . LYS B 1 71 ? -5.27 10.878 -8.193 1 97.74 71 LYS B C 1
ATOM 1815 O O . LYS B 1 71 ? -4.146 10.599 -8.617 1 97.74 71 LYS B O 1
ATOM 1820 N N . VAL B 1 72 ? -5.73 10.382 -7.069 1 98.48 72 VAL B N 1
ATOM 1821 C CA . VAL B 1 72 ? -4.933 9.493 -6.231 1 98.48 72 VAL B CA 1
ATOM 1822 C C . VAL B 1 72 ? -5.805 8.352 -5.711 1 98.48 72 VAL B C 1
ATOM 1824 O O . VAL B 1 72 ? -7.035 8.418 -5.788 1 98.48 72 VAL B O 1
ATOM 1827 N N . SER B 1 73 ? -5.231 7.335 -5.291 1 98.41 73 SER B N 1
ATOM 1828 C CA . SER B 1 73 ? -5.879 6.299 -4.493 1 98.41 73 SER B CA 1
ATOM 1829 C C . SER B 1 73 ? -5.149 6.082 -3.172 1 98.41 73 SER B C 1
ATOM 1831 O O . SER B 1 73 ? -3.97 6.419 -3.045 1 98.41 73 SER B O 1
ATOM 1833 N N . PHE B 1 74 ? -5.82 5.673 -2.218 1 98.7 74 PHE B N 1
ATOM 1834 C CA . PHE B 1 74 ? -5.318 5.44 -0.869 1 98.7 74 PHE B CA 1
ATOM 1835 C C . PHE B 1 74 ? -5.811 4.102 -0.332 1 98.7 74 PHE B C 1
ATOM 1837 O O . PHE B 1 74 ? -7.012 3.826 -0.343 1 98.7 74 PHE B O 1
ATOM 1844 N N . CYS B 1 75 ? -4.868 3.268 0.083 1 98.71 75 CYS B N 1
ATOM 1845 C CA . CYS B 1 75 ? -5.2 1.922 0.537 1 98.71 75 CYS B CA 1
ATOM 1846 C C . CYS B 1 75 ? -4.804 1.725 1.995 1 98.71 75 CYS B C 1
ATOM 1848 O O . CYS B 1 75 ? -3.664 1.999 2.375 1 98.71 75 CYS B O 1
ATOM 1850 N N . VAL B 1 76 ? -5.74 1.306 2.817 1 98.54 76 VAL B N 1
ATOM 1851 C CA . VAL B 1 76 ? -5.484 0.96 4.211 1 98.54 76 VAL B CA 1
ATOM 1852 C C . VAL B 1 76 ? -5.809 -0.513 4.447 1 98.54 76 VAL B C 1
ATOM 1854 O O . VAL B 1 76 ? -6.898 -0.978 4.102 1 98.54 76 VAL B O 1
ATOM 1857 N N . VAL B 1 77 ? -4.796 -1.201 4.995 1 97.74 77 VAL B N 1
ATOM 1858 C CA . VAL B 1 77 ? -4.984 -2.615 5.305 1 97.74 77 VAL B CA 1
ATOM 1859 C C . VAL B 1 77 ? -5.096 -2.803 6.816 1 97.74 77 VAL B C 1
ATOM 1861 O O . VAL B 1 77 ? -4.233 -2.346 7.57 1 97.74 77 VAL B O 1
ATOM 1864 N N . GLY B 1 78 ? -6.172 -3.402 7.174 1 96.39 78 GLY B N 1
ATOM 1865 C CA . GLY B 1 78 ? -6.396 -3.659 8.588 1 96.39 78 GLY B CA 1
ATOM 1866 C C . GLY B 1 78 ? -5.841 -4.994 9.047 1 96.39 78 GLY B C 1
ATOM 1867 O O . GLY B 1 78 ? -4.7 -5.339 8.734 1 96.39 78 GLY B O 1
ATOM 1868 N N . GLN B 1 79 ? -6.599 -5.699 9.839 1 94.57 79 GLN B N 1
ATOM 1869 C CA . GLN B 1 79 ? -6.174 -6.99 10.369 1 94.57 79 GLN B CA 1
ATOM 1870 C C . GLN B 1 79 ? -5.92 -7.99 9.244 1 94.57 79 GLN B C 1
ATOM 1872 O O . GLN B 1 79 ? -6.725 -8.108 8.319 1 94.57 79 GLN B O 1
ATOM 1877 N N . THR B 1 80 ? -4.762 -8.635 9.37 1 94.97 80 THR B N 1
ATOM 1878 C CA . THR B 1 80 ? -4.365 -9.643 8.394 1 94.97 80 THR B CA 1
ATOM 1879 C C . THR B 1 80 ? -3.845 -10.896 9.091 1 94.97 80 THR B C 1
ATOM 1881 O O . THR B 1 80 ? -3.12 -10.805 10.084 1 94.97 80 THR B O 1
ATOM 1884 N N . CYS B 1 81 ? -4.303 -12.003 8.501 1 95.76 81 CYS B N 1
ATOM 1885 C CA . CYS B 1 81 ? -3.889 -13.288 9.054 1 95.76 81 CYS B CA 1
ATOM 1886 C C . CYS B 1 81 ? -3.861 -14.363 7.974 1 95.76 81 CYS B C 1
ATOM 1888 O O . CYS B 1 81 ? -4.885 -14.65 7.351 1 95.76 81 CYS B O 1
ATOM 1890 N N . VAL B 1 82 ? -2.704 -14.938 7.786 1 95.16 82 VAL B N 1
ATOM 1891 C CA . VAL B 1 82 ? -2.589 -16.029 6.824 1 95.16 82 VAL B CA 1
ATOM 1892 C C . VAL B 1 82 ? -3.265 -17.281 7.378 1 95.16 82 VAL B C 1
ATOM 1894 O O . VAL B 1 82 ? -3.11 -17.607 8.557 1 95.16 82 VAL B O 1
ATOM 1897 N N . LEU B 1 83 ? -4.021 -17.898 6.582 1 95.42 83 LEU B N 1
ATOM 1898 C CA . LEU B 1 83 ? -4.661 -19.169 6.9 1 95.42 83 LEU B CA 1
ATOM 1899 C C . LEU B 1 83 ? -4.075 -20.299 6.061 1 95.42 83 LEU B C 1
ATOM 1901 O O . LEU B 1 83 ? -4.673 -20.713 5.065 1 95.42 83 LEU B O 1
ATOM 1905 N N . PRO B 1 84 ? -3.012 -20.869 6.551 1 94.06 84 PRO B N 1
ATOM 1906 C CA . PRO B 1 84 ? -2.256 -21.825 5.739 1 94.06 84 PRO B CA 1
ATOM 1907 C C . PRO B 1 84 ? -3.083 -23.046 5.343 1 94.06 84 PRO B C 1
ATOM 1909 O O . PRO B 1 84 ? -2.954 -23.547 4.223 1 94.06 84 PRO B O 1
ATOM 1912 N N . ASP B 1 85 ? -3.873 -23.544 6.222 1 92.94 85 ASP B N 1
ATOM 1913 C CA . ASP B 1 85 ? -4.643 -24.763 5.993 1 92.94 85 ASP B CA 1
ATOM 1914 C C . ASP B 1 85 ? -5.749 -24.528 4.966 1 92.94 85 ASP B C 1
ATOM 1916 O O . ASP B 1 85 ? -6.26 -25.478 4.369 1 92.94 85 ASP B O 1
ATOM 1920 N N . LYS B 1 86 ? -6.092 -23.292 4.769 1 92.07 86 LYS B N 1
ATOM 1921 C CA . LYS B 1 86 ? -7.165 -22.957 3.837 1 92.07 86 LYS B CA 1
ATOM 1922 C C . LYS B 1 86 ? -6.611 -22.322 2.565 1 92.07 86 LYS B C 1
ATOM 1924 O O . LYS B 1 86 ? -7.373 -21.914 1.686 1 92.07 86 LYS B O 1
ATOM 1929 N N . PHE B 1 87 ? -5.298 -22.21 2.449 1 91.75 87 PHE B N 1
ATOM 1930 C CA . PHE B 1 87 ? -4.632 -21.59 1.309 1 91.75 87 PHE B CA 1
ATOM 1931 C C . PHE B 1 87 ? -5.226 -20.218 1.015 1 91.75 87 PHE B C 1
ATOM 1933 O O . PHE B 1 87 ? -5.548 -19.907 -0.134 1 91.75 87 PHE B O 1
ATOM 1940 N N . SER B 1 88 ? -5.431 -19.495 2.162 1 91.74 88 SER B N 1
ATOM 1941 C CA . SER B 1 88 ? -6.055 -18.179 2.068 1 91.74 88 SER B CA 1
ATOM 1942 C C . SER B 1 88 ? -5.496 -17.225 3.119 1 91.74 88 SER B C 1
ATOM 1944 O O . SER B 1 88 ? -4.575 -17.579 3.859 1 91.74 88 SER B O 1
ATOM 1946 N N . THR B 1 89 ? -5.877 -16.038 3.028 1 94.23 89 THR B N 1
ATOM 1947 C CA . THR B 1 89 ? -5.508 -15.008 3.992 1 94.23 89 THR B CA 1
ATOM 1948 C C . THR B 1 89 ? -6.737 -14.227 4.447 1 94.23 89 THR B C 1
ATOM 1950 O O . THR B 1 89 ? -7.546 -13.796 3.622 1 94.23 89 THR B O 1
ATOM 1953 N N . LYS B 1 90 ? -6.935 -14.144 5.712 1 95.51 90 LYS B N 1
ATOM 1954 C CA . LYS B 1 90 ? -7.911 -13.209 6.264 1 95.51 90 LYS B CA 1
ATOM 1955 C C . LYS B 1 90 ? -7.364 -11.784 6.273 1 95.51 90 LYS B C 1
ATOM 1957 O O . LYS B 1 90 ? -6.217 -11.556 6.663 1 95.51 90 LYS B O 1
ATOM 1962 N N . TYR B 1 91 ? -8.188 -10.935 5.808 1 95.43 91 TYR B N 1
ATOM 1963 C CA . TYR B 1 91 ? -7.746 -9.545 5.815 1 95.43 91 TYR B CA 1
ATOM 1964 C C . TYR B 1 91 ? -8.931 -8.595 5.686 1 95.43 91 TYR B C 1
ATOM 1966 O O . TYR B 1 91 ? -10.037 -9.017 5.341 1 95.43 91 TYR B O 1
ATOM 1974 N N . GLU B 1 92 ? -8.721 -7.37 6.02 1 96.68 92 GLU B N 1
ATOM 1975 C CA . GLU B 1 92 ? -9.618 -6.258 5.719 1 96.68 92 GLU B CA 1
ATOM 1976 C C . GLU B 1 92 ? -8.855 -5.078 5.126 1 96.68 92 GLU B C 1
ATOM 1978 O O . GLU B 1 92 ? -7.726 -4.794 5.533 1 96.68 92 GLU B O 1
ATOM 1983 N N . SER B 1 93 ? -9.491 -4.517 4.199 1 96.92 93 SER B N 1
ATOM 1984 C CA . SER B 1 93 ? -8.845 -3.376 3.559 1 96.92 93 SER B CA 1
ATOM 1985 C C . SER B 1 93 ? -9.873 -2.366 3.061 1 96.92 93 SER B C 1
ATOM 1987 O O . SER B 1 93 ? -11.049 -2.697 2.899 1 96.92 93 SER B O 1
ATOM 1989 N N . VAL B 1 94 ? -9.443 -1.174 2.915 1 97.79 94 VAL B N 1
ATOM 1990 C CA . VAL B 1 94 ? -10.219 -0.078 2.345 1 97.79 94 VAL B CA 1
ATOM 1991 C C . VAL B 1 94 ? -9.428 0.586 1.221 1 97.79 94 VAL B C 1
ATOM 1993 O O . VAL B 1 94 ? -8.234 0.856 1.37 1 97.79 94 VAL B O 1
ATOM 1996 N N . ILE B 1 95 ? -10.05 0.793 0.105 1 97.59 95 ILE B N 1
ATOM 1997 C CA . ILE B 1 95 ? -9.452 1.524 -1.007 1 97.59 95 ILE B CA 1
ATOM 1998 C C . ILE B 1 95 ? -10.293 2.758 -1.325 1 97.59 95 ILE B C 1
ATOM 2000 O O . ILE B 1 95 ? -11.509 2.659 -1.504 1 97.59 95 ILE B O 1
ATOM 2004 N N . ILE B 1 96 ? -9.631 3.814 -1.382 1 97.7 96 ILE B N 1
ATOM 2005 C CA . ILE B 1 96 ? -10.263 5.106 -1.629 1 97.7 96 ILE B CA 1
ATOM 2006 C C . ILE B 1 96 ? -9.716 5.709 -2.921 1 97.7 96 ILE B C 1
ATOM 2008 O O . ILE B 1 96 ? -8.512 5.652 -3.179 1 97.7 96 ILE B O 1
ATOM 2012 N N . PHE B 1 97 ? -10.592 6.221 -3.714 1 97.78 97 PHE B N 1
ATOM 2013 C CA . PHE B 1 97 ? -10.235 7.058 -4.854 1 97.78 97 PHE B CA 1
ATOM 2014 C C . PHE B 1 97 ? -10.678 8.498 -4.629 1 97.78 97 PHE B C 1
ATOM 2016 O O . PHE B 1 97 ? -11.792 8.745 -4.16 1 97.78 97 PHE B O 1
ATOM 2023 N N . GLY B 1 98 ? -9.771 9.365 -4.91 1 98.04 98 GLY B N 1
ATOM 2024 C CA . GLY B 1 98 ? -10.124 10.759 -4.694 1 98.04 98 GLY B CA 1
ATOM 2025 C C . GLY B 1 98 ? -9.142 11.728 -5.327 1 98.04 98 GLY B C 1
ATOM 2026 O O . GLY B 1 98 ? -8.268 11.321 -6.095 1 98.04 98 GLY B O 1
ATOM 2027 N N . LYS B 1 99 ? -9.326 13 -5.005 1 98.38 99 LYS B N 1
ATOM 2028 C CA . LYS B 1 99 ? -8.483 14.079 -5.511 1 98.38 99 LYS B CA 1
ATOM 2029 C C . LYS B 1 99 ? -7.719 14.757 -4.376 1 98.38 99 LYS B C 1
ATOM 2031 O O . LYS B 1 99 ? -8.299 15.081 -3.337 1 98.38 99 LYS B O 1
ATOM 2036 N N . ALA B 1 100 ? -6.461 14.914 -4.609 1 98.37 100 ALA B N 1
ATOM 2037 C CA . ALA B 1 100 ? -5.585 15.484 -3.589 1 98.37 100 ALA B CA 1
ATOM 2038 C C . ALA B 1 100 ? -5.357 16.973 -3.831 1 98.37 100 ALA B C 1
ATOM 2040 O O . ALA B 1 100 ? -5.204 17.406 -4.976 1 98.37 100 ALA B O 1
ATOM 2041 N N . GLN B 1 101 ? -5.346 17.717 -2.773 1 97.25 101 GLN B N 1
ATOM 2042 C CA . GLN B 1 101 ? -5.051 19.144 -2.841 1 97.25 101 GLN B CA 1
ATOM 2043 C C . GLN B 1 101 ? -4.391 19.631 -1.554 1 97.25 101 GLN B C 1
ATOM 2045 O O . GLN B 1 101 ? -4.703 19.141 -0.466 1 97.25 101 GLN B O 1
ATOM 2050 N N . GLU B 1 102 ? -3.568 20.587 -1.693 1 96.53 102 GLU B N 1
ATOM 2051 C CA . GLU B 1 102 ? -2.96 21.205 -0.519 1 96.53 102 GLU B CA 1
ATOM 2052 C C . GLU B 1 102 ? -3.949 22.12 0.197 1 96.53 102 GLU B C 1
ATOM 2054 O O . GLU B 1 102 ? -4.697 22.86 -0.446 1 96.53 102 GLU B O 1
ATOM 2059 N N . ILE B 1 103 ? -3.918 22.056 1.492 1 95.4 103 ILE B N 1
ATOM 2060 C CA . ILE B 1 103 ? -4.777 22.943 2.269 1 95.4 103 ILE B CA 1
ATOM 2061 C C . ILE B 1 103 ? -3.919 23.897 3.098 1 95.4 103 ILE B C 1
ATOM 2063 O O . ILE B 1 103 ? -2.757 23.604 3.386 1 95.4 103 ILE B O 1
ATOM 2067 N N . PHE B 1 104 ? -4.578 25.048 3.509 1 92.06 104 PHE B N 1
ATOM 2068 C CA . PHE B 1 104 ? -3.832 26.116 4.163 1 92.06 104 PHE B CA 1
ATOM 2069 C C . PHE B 1 104 ? -4.579 26.626 5.389 1 92.06 104 PHE B C 1
ATOM 2071 O O . PHE B 1 104 ? -5.723 26.236 5.633 1 92.06 104 PHE B O 1
ATOM 2078 N N . ASN B 1 105 ? -3.947 27.356 6.17 1 87.98 105 ASN B N 1
ATOM 2079 C CA . ASN B 1 105 ? -4.52 28.175 7.233 1 87.98 105 ASN B CA 1
ATOM 2080 C C . ASN B 1 105 ? -5.19 27.316 8.302 1 87.98 105 ASN B C 1
ATOM 2082 O O . ASN B 1 105 ? -4.594 26.359 8.8 1 87.98 105 ASN B O 1
ATOM 2086 N N . ASP B 1 106 ? -6.47 27.664 8.557 1 88.63 106 ASP B N 1
ATOM 2087 C CA . ASP B 1 106 ? -7.165 27.084 9.702 1 88.63 106 ASP B CA 1
ATOM 2088 C C . ASP B 1 106 ? -7.368 25.582 9.519 1 88.63 106 ASP B C 1
ATOM 2090 O O . ASP B 1 106 ? -7.255 24.813 10.476 1 88.63 106 ASP B O 1
ATOM 2094 N N . GLU B 1 107 ? -7.618 25.23 8.384 1 91.73 107 GLU B N 1
ATOM 2095 C CA . GLU B 1 107 ? -7.826 23.808 8.132 1 91.73 107 GLU B CA 1
ATOM 2096 C C . GLU B 1 107 ? -6.543 23.014 8.36 1 91.73 107 GLU B C 1
ATOM 2098 O O . GLU B 1 107 ? -6.576 21.919 8.926 1 91.73 107 GLU B O 1
ATOM 2103 N N . LYS B 1 108 ? -5.472 23.585 7.948 1 93.76 108 LYS B N 1
ATOM 2104 C CA . LYS B 1 108 ? -4.17 22.958 8.156 1 93.76 108 LYS B CA 1
ATOM 2105 C C . LYS B 1 108 ? -3.902 22.728 9.641 1 93.76 108 LYS B C 1
ATOM 2107 O O . LYS B 1 108 ? -3.508 21.631 10.043 1 93.76 108 LYS B O 1
ATOM 2112 N N . ASN B 1 109 ? -4.163 23.738 10.408 1 91.68 109 ASN B N 1
ATOM 2113 C CA . ASN B 1 109 ? -3.915 23.646 11.843 1 91.68 109 ASN B CA 1
ATOM 2114 C C . ASN B 1 109 ? -4.799 22.588 12.498 1 91.68 109 ASN B C 1
ATOM 2116 O O . ASN B 1 109 ? -4.344 21.847 13.372 1 91.68 109 ASN B O 1
ATOM 2120 N N . ALA B 1 110 ? -6.008 22.583 12.113 1 93.97 110 ALA B N 1
ATOM 2121 C CA . ALA B 1 110 ? -6.942 21.6 12.655 1 93.97 110 ALA B CA 1
ATOM 2122 C C . ALA B 1 110 ? -6.473 20.177 12.361 1 93.97 110 ALA B C 1
ATOM 2124 O O . ALA B 1 110 ? -6.565 19.297 13.22 1 93.97 110 ALA B O 1
ATOM 2125 N N . VAL B 1 111 ? -5.982 19.974 11.184 1 95.09 111 VAL B N 1
ATOM 2126 C CA . VAL B 1 111 ? -5.511 18.657 10.77 1 95.09 111 VAL B CA 1
ATOM 2127 C C . VAL B 1 111 ? -4.277 18.27 11.582 1 95.09 111 VAL B C 1
ATOM 2129 O O . VAL B 1 111 ? -4.18 17.145 12.076 1 95.09 111 VAL B O 1
ATOM 2132 N N . LEU B 1 112 ? -3.349 19.165 11.729 1 94.56 112 LEU B N 1
ATOM 2133 C CA . LEU B 1 112 ? -2.13 18.873 12.476 1 94.56 112 LEU B CA 1
ATOM 2134 C C . LEU B 1 112 ? -2.45 18.529 13.927 1 94.56 112 LEU B C 1
ATOM 2136 O O . LEU B 1 112 ? -1.811 17.655 14.517 1 94.56 112 LEU B O 1
ATOM 2140 N N . LEU B 1 113 ? -3.406 19.197 14.432 1 94.04 113 LEU B N 1
ATOM 2141 C CA . LEU B 1 113 ? -3.845 18.878 15.786 1 94.04 113 LEU B CA 1
ATOM 2142 C C . LEU B 1 113 ? -4.437 17.475 15.849 1 94.04 113 LEU B C 1
ATOM 2144 O O . LEU B 1 113 ? -4.205 16.741 16.813 1 94.04 113 LEU B O 1
ATOM 2148 N N . ASN B 1 114 ? -5.213 17.092 14.872 1 95.82 114 ASN B N 1
ATOM 2149 C CA . ASN B 1 114 ? -5.788 15.752 14.821 1 95.82 114 ASN B CA 1
ATOM 2150 C C . ASN B 1 114 ? -4.708 14.684 14.671 1 95.82 114 ASN B C 1
ATOM 2152 O O . ASN B 1 114 ? -4.838 13.584 15.21 1 95.82 114 ASN B O 1
ATOM 2156 N N . VAL B 1 115 ? -3.676 14.993 13.902 1 95.07 115 VAL B N 1
ATOM 2157 C CA . VAL B 1 115 ? -2.529 14.1 13.78 1 95.07 115 VAL B CA 1
ATOM 2158 C C . VAL B 1 115 ? -1.895 13.882 15.152 1 95.07 115 VAL B C 1
ATOM 2160 O O . VAL B 1 115 ? -1.596 12.747 15.53 1 95.07 115 VAL B O 1
ATOM 2163 N N . LEU B 1 116 ? -1.761 14.974 15.84 1 94.64 116 LEU B N 1
ATOM 2164 C CA . LEU B 1 116 ? -1.192 14.91 17.182 1 94.64 116 LEU B CA 1
ATOM 2165 C C . LEU B 1 116 ? -2.057 14.053 18.1 1 94.64 116 LEU B C 1
ATOM 2167 O O . LEU B 1 116 ? -1.543 13.2 18.826 1 94.64 116 LEU B O 1
ATOM 2171 N N . GLU B 1 117 ? -3.31 14.231 18.049 1 95.99 117 GLU B N 1
ATOM 2172 C CA . GLU B 1 117 ? -4.245 13.498 18.897 1 95.99 117 GLU B CA 1
ATOM 2173 C C . GLU B 1 117 ? -4.234 12.008 18.569 1 95.99 117 GLU B C 1
ATOM 2175 O O . GLU B 1 117 ? -4.377 11.17 19.462 1 95.99 117 GLU B O 1
ATOM 2180 N N . LYS B 1 118 ? -4.067 11.718 17.349 1 96.53 118 LYS B N 1
ATOM 2181 C CA . LYS B 1 118 ? -4.109 10.326 16.909 1 96.53 118 LYS B CA 1
ATOM 2182 C C . LYS B 1 118 ? -2.812 9.601 17.255 1 96.53 118 LYS B C 1
ATOM 2184 O O . LYS B 1 118 ? -2.838 8.462 17.726 1 96.53 118 LYS B O 1
ATOM 2189 N N . TYR B 1 119 ? -1.671 10.272 17.077 1 96.76 119 TYR B N 1
ATOM 2190 C CA . TYR B 1 119 ? -0.401 9.555 17.109 1 96.76 119 TYR B CA 1
ATOM 2191 C C . TYR B 1 119 ? 0.369 9.866 18.387 1 96.76 119 TYR B C 1
ATOM 2193 O O . TYR B 1 119 ? 1.291 9.136 18.758 1 96.76 119 TYR B O 1
ATOM 2201 N N . SER B 1 120 ? 0.056 10.982 19.02 1 96.61 120 SER B N 1
ATOM 2202 C CA . SER B 1 120 ? 0.754 11.379 20.238 1 96.61 120 SER B CA 1
ATOM 2203 C C . SER B 1 120 ? -0.211 11.966 21.262 1 96.61 120 SER B C 1
ATOM 2205 O O . SER B 1 120 ? 0.024 13.053 21.793 1 96.61 120 SER B O 1
ATOM 2207 N N . PRO B 1 121 ? -1.221 11.172 21.609 1 95.07 121 PRO B N 1
ATOM 2208 C CA . PRO B 1 121 ? -2.271 11.715 22.472 1 95.07 121 PRO B CA 1
ATOM 2209 C C . PRO B 1 121 ? -1.752 12.123 23.849 1 95.07 121 PRO B C 1
ATOM 2211 O O . PRO B 1 121 ? -2.333 12.996 24.499 1 95.07 121 PRO B O 1
ATOM 2214 N N . ASP B 1 122 ? -0.688 11.582 24.329 1 96.46 122 ASP B N 1
ATOM 2215 C CA . ASP B 1 122 ? -0.16 11.862 25.661 1 96.46 122 ASP B CA 1
ATOM 2216 C C . ASP B 1 122 ? 0.789 13.057 25.636 1 96.46 122 ASP B C 1
ATOM 2218 O O . ASP B 1 122 ? 1.28 13.488 26.682 1 96.46 122 ASP B O 1
ATOM 2222 N N . TYR B 1 123 ? 1.009 13.613 24.486 1 96 123 TYR B N 1
ATOM 2223 C CA . TYR B 1 123 ? 2.009 14.668 24.36 1 96 123 TYR B CA 1
ATOM 2224 C C . TYR B 1 123 ? 1.43 15.886 23.651 1 96 123 TYR B C 1
ATOM 2226 O O . TYR B 1 123 ? 2.119 16.538 22.862 1 96 123 TYR B O 1
ATOM 2234 N N . ILE B 1 124 ? 0.219 16.174 23.9 1 94.39 124 ILE B N 1
ATOM 2235 C CA . ILE B 1 124 ? -0.54 17.183 23.169 1 94.39 124 ILE B CA 1
ATOM 2236 C C . ILE B 1 124 ? 0.12 18.549 23.34 1 94.39 124 ILE B C 1
ATOM 2238 O O . ILE B 1 124 ? 0.362 19.256 22.358 1 94.39 124 ILE B O 1
ATOM 2242 N N . GLU B 1 125 ? 0.443 18.947 24.558 1 94.61 125 GLU B N 1
ATOM 2243 C CA . GLU B 1 125 ? 1.017 20.266 24.807 1 94.61 125 GLU B CA 1
ATOM 2244 C C . GLU B 1 125 ? 2.376 20.414 24.127 1 94.61 125 GLU B C 1
ATOM 2246 O O . GLU B 1 125 ? 2.64 21.421 23.468 1 94.61 125 GLU B O 1
ATOM 2251 N N . LYS B 1 126 ? 3.162 19.448 24.294 1 93.93 126 LYS B N 1
ATOM 2252 C CA . LYS B 1 126 ? 4.458 19.445 23.621 1 93.93 126 LYS B CA 1
ATOM 2253 C C . LYS B 1 126 ? 4.289 19.442 22.104 1 93.93 126 LYS B C 1
ATOM 2255 O O . LYS B 1 126 ? 5.045 20.104 21.389 1 93.93 126 LYS B O 1
ATOM 2260 N N . GLY B 1 127 ? 3.347 18.726 21.65 1 92.53 127 GLY B N 1
ATOM 2261 C CA . GLY B 1 127 ? 3.072 18.624 20.225 1 92.53 127 GLY B CA 1
ATOM 2262 C C . GLY B 1 127 ? 2.618 19.935 19.611 1 92.53 127 GLY B C 1
ATOM 2263 O O . GLY B 1 127 ? 2.998 20.263 18.485 1 92.53 127 GLY B O 1
ATOM 2264 N N . LYS B 1 128 ? 1.873 20.658 20.343 1 92.38 128 LYS B N 1
ATOM 2265 C CA . LYS B 1 128 ? 1.418 21.958 19.858 1 92.38 128 LYS B CA 1
ATOM 2266 C C . LYS B 1 128 ? 2.595 22.899 19.62 1 92.38 128 LYS B C 1
ATOM 2268 O O . LYS B 1 128 ? 2.62 23.633 18.63 1 92.38 128 LYS B O 1
ATOM 2273 N N . ILE B 1 129 ? 3.514 22.832 20.46 1 91.83 129 ILE B N 1
ATOM 2274 C CA . ILE B 1 129 ? 4.722 23.638 20.318 1 91.83 129 ILE B CA 1
ATOM 2275 C C . ILE B 1 129 ? 5.499 23.189 19.083 1 91.83 129 ILE B C 1
ATOM 2277 O O . ILE B 1 129 ? 5.987 24.02 18.313 1 91.83 129 ILE B O 1
ATOM 2281 N N . TYR B 1 130 ? 5.508 21.918 18.936 1 88.25 130 TYR B N 1
ATOM 2282 C CA . TYR B 1 130 ? 6.21 21.347 17.791 1 88.25 130 TYR B C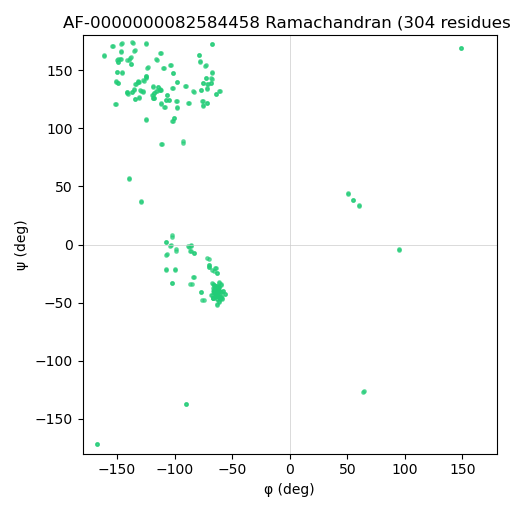A 1
ATOM 2283 C C . TYR B 1 130 ? 5.578 21.804 16.481 1 88.25 130 TYR B C 1
ATOM 2285 O O . TYR B 1 130 ? 6.283 22.199 15.55 1 88.25 130 TYR B O 1
ATOM 2293 N N . ILE B 1 131 ? 4.331 21.776 16.454 1 87.25 131 ILE B N 1
ATOM 2294 C CA . ILE B 1 131 ? 3.583 22.173 15.266 1 87.25 131 ILE B CA 1
ATOM 2295 C C . ILE B 1 131 ? 3.825 23.653 14.976 1 87.25 131 ILE B C 1
ATOM 2297 O O . ILE B 1 131 ? 4.009 24.043 13.82 1 87.25 131 ILE B O 1
ATOM 2301 N N . ALA B 1 132 ? 3.816 24.468 15.962 1 86.28 132 ALA B N 1
ATOM 2302 C CA . ALA B 1 132 ? 4.025 25.906 15.81 1 86.28 132 ALA B CA 1
ATOM 2303 C C . ALA B 1 132 ? 5.405 26.202 15.231 1 86.28 132 ALA B C 1
ATOM 2305 O O . ALA B 1 132 ? 5.565 27.126 14.431 1 86.28 132 ALA B O 1
ATOM 2306 N N . ASN B 1 133 ? 6.34 25.353 15.599 1 84.6 133 ASN B N 1
ATOM 2307 C CA . ASN B 1 133 ? 7.717 25.557 15.161 1 84.6 133 ASN B CA 1
ATOM 2308 C C . ASN B 1 133 ? 7.961 24.954 13.781 1 84.6 133 ASN B C 1
ATOM 2310 O O . ASN B 1 133 ? 8.698 25.521 12.972 1 84.6 133 ASN B O 1
ATOM 2314 N N . ALA B 1 134 ? 7.25 23.82 13.537 1 76.64 134 ALA B N 1
ATOM 2315 C CA . ALA B 1 134 ? 7.562 23.04 12.342 1 76.64 134 ALA B CA 1
ATOM 2316 C C . ALA B 1 134 ? 6.476 23.201 11.283 1 76.64 134 ALA B C 1
ATOM 2318 O O . ALA B 1 134 ? 6.659 22.8 10.131 1 76.64 134 ALA B O 1
ATOM 2319 N N . GLY B 1 135 ? 5.435 23.818 11.65 1 72.99 135 GLY B N 1
ATOM 2320 C CA . GLY B 1 135 ? 4.265 23.908 10.79 1 72.99 135 GLY B CA 1
ATOM 2321 C C . GLY B 1 135 ? 4.552 24.577 9.459 1 72.99 135 GLY B C 1
ATOM 2322 O O . GLY B 1 135 ? 4.034 24.156 8.423 1 72.99 135 GLY B O 1
ATOM 2323 N N . ALA B 1 136 ? 5.417 25.513 9.57 1 75.78 136 ALA B N 1
ATOM 2324 C CA . ALA B 1 136 ? 5.744 26.251 8.352 1 75.78 136 ALA B CA 1
ATOM 2325 C C . ALA B 1 136 ? 6.533 25.38 7.378 1 75.78 136 ALA B C 1
ATOM 2327 O O . ALA B 1 136 ? 6.512 25.616 6.168 1 75.78 136 ALA B O 1
ATOM 2328 N N . LYS B 1 137 ? 7.084 24.352 7.824 1 84.63 137 LYS B N 1
ATOM 2329 C CA . LYS B 1 137 ? 7.951 23.518 6.997 1 84.63 137 LYS B CA 1
ATOM 2330 C C . LYS B 1 137 ? 7.221 22.264 6.526 1 84.63 137 LYS B C 1
ATOM 2332 O O . LYS B 1 137 ? 7.841 21.34 5.995 1 84.63 137 LYS B O 1
ATOM 2337 N N . THR B 1 138 ? 6.022 22.283 6.83 1 89.58 138 THR B N 1
ATOM 2338 C CA . THR B 1 138 ? 5.258 21.109 6.423 1 89.58 138 THR B CA 1
ATOM 2339 C C . THR B 1 138 ? 4.055 21.514 5.577 1 89.58 138 THR B C 1
ATOM 2341 O O . THR B 1 138 ? 3.487 22.591 5.771 1 89.58 138 THR B O 1
ATOM 2344 N N . LYS B 1 139 ? 3.743 20.724 4.621 1 94.13 139 LYS B N 1
ATOM 2345 C CA . LYS B 1 139 ? 2.512 20.851 3.847 1 94.13 139 LYS B CA 1
ATOM 2346 C C . LYS B 1 139 ? 1.467 19.837 4.304 1 94.13 139 LYS B C 1
ATOM 2348 O O . LYS B 1 139 ? 1.813 18.754 4.781 1 94.13 139 LYS B O 1
ATOM 2353 N N . VAL B 1 140 ? 0.231 20.276 4.189 1 96.67 140 VAL B N 1
ATOM 2354 C CA . VAL B 1 140 ? -0.862 19.358 4.49 1 96.67 140 VAL B CA 1
ATOM 2355 C C . VAL B 1 140 ? -1.711 19.138 3.24 1 96.67 140 VAL B C 1
ATOM 2357 O O . VAL B 1 140 ? -2.081 20.095 2.556 1 96.67 140 VAL B O 1
ATOM 2360 N N . ILE B 1 141 ? -1.955 17.89 2.949 1 98.18 141 ILE B N 1
ATOM 2361 C CA . ILE B 1 141 ? -2.705 17.512 1.756 1 98.18 141 ILE B CA 1
ATOM 2362 C C . ILE B 1 141 ? -4.025 16.859 2.162 1 98.18 141 ILE B C 1
ATOM 2364 O O . ILE B 1 141 ? -4.062 16.044 3.087 1 98.18 141 ILE B O 1
ATOM 2368 N N . LYS B 1 142 ? -5.027 17.272 1.488 1 98.35 142 LYS B N 1
ATOM 2369 C CA . LYS B 1 142 ? -6.36 16.698 1.645 1 98.35 142 LYS B CA 1
ATOM 2370 C C . LYS B 1 142 ? -6.731 15.832 0.445 1 98.35 142 LYS B C 1
ATOM 2372 O O . LYS B 1 142 ? -6.572 16.252 -0.703 1 98.35 142 LYS B O 1
ATOM 2377 N N . ILE B 1 143 ? -7.155 14.625 0.682 1 98.54 143 ILE B N 1
ATOM 2378 C CA . ILE B 1 143 ? -7.758 13.794 -0.354 1 98.54 143 ILE B CA 1
ATOM 2379 C C . ILE B 1 143 ? -9.278 13.822 -0.22 1 98.54 143 ILE B C 1
ATOM 2381 O O . ILE B 1 143 ? -9.834 13.266 0.73 1 98.54 143 ILE B O 1
ATOM 2385 N N . ASN B 1 144 ? -9.891 14.464 -1.14 1 98.33 144 ASN B N 1
ATOM 2386 C CA . ASN B 1 144 ? -11.347 14.409 -1.219 1 98.33 144 ASN B CA 1
ATOM 2387 C C . ASN B 1 144 ? -11.827 13.076 -1.786 1 98.33 144 ASN B C 1
ATOM 2389 O O . ASN B 1 144 ? -11.556 12.755 -2.944 1 98.33 144 ASN B O 1
ATOM 2393 N N . ILE B 1 145 ? -12.609 12.355 -0.996 1 97.63 145 ILE B N 1
ATOM 2394 C CA . ILE B 1 145 ? -13.013 11.006 -1.376 1 97.63 145 ILE B CA 1
ATOM 2395 C C . ILE B 1 145 ? -14.104 11.074 -2.442 1 97.63 145 ILE B C 1
ATOM 2397 O O . ILE B 1 145 ? -15.142 11.709 -2.237 1 97.63 145 ILE B O 1
ATOM 2401 N N . GLU B 1 146 ? -13.827 10.464 -3.495 1 96.87 146 GLU B N 1
ATOM 2402 C CA . GLU B 1 146 ? -14.827 10.345 -4.551 1 96.87 146 GLU B CA 1
ATOM 2403 C C . GLU B 1 146 ? -15.467 8.96 -4.553 1 96.87 146 GLU B C 1
ATOM 2405 O O . GLU B 1 146 ? -16.631 8.808 -4.932 1 96.87 146 GLU B O 1
ATOM 2410 N N . HIS B 1 147 ? -14.715 8.003 -4.205 1 95.99 147 HIS B N 1
ATOM 2411 C CA . HIS B 1 147 ? -15.169 6.617 -4.165 1 95.99 147 HIS B CA 1
ATOM 2412 C C . HIS B 1 147 ? -14.438 5.829 -3.084 1 95.99 147 HIS B C 1
ATOM 2414 O O . HIS B 1 147 ? -13.229 5.988 -2.904 1 95.99 147 HIS B O 1
ATOM 2420 N N . ILE B 1 148 ? -15.188 4.994 -2.383 1 95.52 148 ILE B N 1
ATOM 2421 C CA . ILE B 1 148 ? -14.621 4.204 -1.295 1 95.52 148 ILE B CA 1
ATOM 2422 C C . ILE B 1 148 ? -15.159 2.776 -1.36 1 95.52 148 ILE B C 1
ATOM 2424 O O . ILE B 1 148 ? -16.347 2.565 -1.612 1 95.52 148 ILE B O 1
ATOM 2428 N N . THR B 1 149 ? -14.205 1.875 -1.274 1 93.82 149 THR B N 1
ATOM 2429 C CA . THR B 1 149 ? -14.578 0.466 -1.219 1 93.82 149 THR B CA 1
ATOM 2430 C C . THR B 1 149 ? -13.874 -0.235 -0.061 1 93.82 149 THR B C 1
ATOM 2432 O O . THR B 1 149 ? -12.705 0.036 0.217 1 93.82 149 THR B O 1
ATOM 2435 N N . GLY B 1 150 ? -14.608 -0.981 0.697 1 94.63 150 GLY B N 1
ATOM 2436 C CA . GLY B 1 150 ? -14.073 -1.837 1.744 1 94.63 150 GLY B CA 1
ATOM 2437 C C . GLY B 1 150 ? -14.25 -3.316 1.455 1 94.63 150 GLY B C 1
ATOM 2438 O O . GLY B 1 150 ? -15.309 -3.739 0.986 1 94.63 150 GLY B O 1
ATOM 2439 N N . LYS B 1 151 ? -13.187 -4.084 1.657 1 93.13 151 LYS B N 1
ATOM 2440 C CA . LYS B 1 151 ? -13.206 -5.526 1.424 1 93.13 151 LYS B CA 1
ATOM 2441 C C . LYS B 1 151 ? -12.699 -6.286 2.646 1 93.13 151 LYS B C 1
ATOM 2443 O O . LYS B 1 151 ? -11.783 -5.829 3.333 1 93.13 151 LYS B O 1
ATOM 2448 N N . ALA B 1 152 ? -13.303 -7.343 2.908 1 93.01 152 ALA B N 1
ATOM 2449 C CA . ALA B 1 152 ? -12.838 -8.236 3.965 1 93.01 152 ALA B CA 1
ATOM 2450 C C . ALA B 1 152 ? -13.01 -9.698 3.563 1 93.01 152 ALA B C 1
ATOM 2452 O O . ALA B 1 152 ? -14.019 -10.068 2.959 1 93.01 152 ALA B O 1
ATOM 2453 N N . ARG B 1 153 ? -11.946 -10.431 3.756 1 86.84 153 ARG B N 1
ATOM 2454 C CA . ARG B 1 153 ? -12.024 -11.883 3.64 1 86.84 153 ARG B CA 1
ATOM 2455 C C . ARG B 1 153 ? -12.072 -12.54 5.016 1 86.84 153 ARG B C 1
ATOM 2457 O O . ARG B 1 153 ? -11.093 -12.497 5.764 1 86.84 153 ARG B O 1
ATOM 2464 N N . ARG B 1 154 ? -13.279 -13.039 5.409 1 80.57 154 ARG B N 1
ATOM 2465 C CA . ARG B 1 154 ? -13.495 -13.615 6.732 1 80.57 154 ARG B CA 1
ATOM 2466 C C . ARG B 1 154 ? -13.568 -15.136 6.662 1 80.57 154 ARG B C 1
ATOM 2468 O O . ARG B 1 154 ? -13.968 -15.698 5.64 1 80.57 154 ARG B O 1
#

Solvent-accessible surface area (backbone atoms only — not comparable to full-atom values): 16364 Å² total; per-residue (Å²): 128,84,81,74,74,86,63,62,89,24,53,53,54,70,69,56,41,51,49,47,56,66,74,42,70,50,30,33,40,16,29,46,37,93,79,63,31,24,43,44,43,79,41,57,59,42,70,54,93,79,24,42,35,34,69,42,60,86,67,53,68,70,57,55,13,39,72,74,40,35,40,25,14,39,26,36,67,51,66,70,44,77,33,38,93,70,78,46,59,35,32,32,35,36,40,34,35,27,39,48,44,78,52,60,68,70,60,36,53,54,49,53,50,50,47,36,53,72,58,17,60,90,38,49,72,65,44,52,53,46,42,70,72,44,44,82,62,43,38,33,37,37,30,46,62,75,43,76,48,30,39,37,44,129,126,85,80,74,73,86,63,64,88,24,54,51,54,72,70,57,40,52,50,48,55,65,72,42,71,50,30,34,40,16,28,46,36,93,78,64,31,23,44,44,44,79,42,57,57,43,70,54,94,80,24,43,35,34,70,42,58,84,67,53,69,71,58,54,14,38,72,74,40,32,40,26,14,38,26,36,67,52,66,71,44,78,32,37,94,69,76,46,58,35,33,31,36,35,38,33,34,28,38,48,44,78,51,62,68,70,60,36,53,54,48,53,50,50,48,35,52,72,59,18,60,90,38,50,72,63,43,52,54,47,44,71,72,44,44,84,61,42,39,34,36,37,30,46,62,74,42,78,48,29,40,36,45,129

Secondary structure (DSSP, 8-state):
-PPPPS-GGGB--HHHHHHHHHH-S-EEEEEE-TTS-EEEEEE--EEETTEEEEEE-S-SHHHHHHHH--EEEEEEEEEEEEEGGGTEEEEEEEEEEEEEEEE-HHHHHHHHHHHHHHH-GGGHHHHHHHH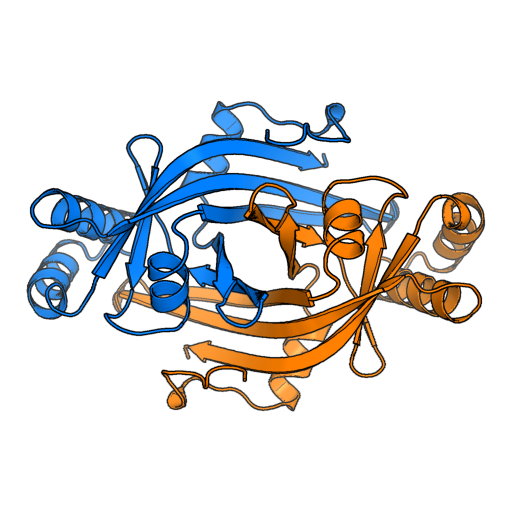HHHGGG-EEEEEEEEEEEEEEE-/-PPPPS-GGGB--HHHHHHHHHH-S-EEEEEE-TTS-EEEEEE--EEETTEEEEEE-S-SHHHHHHHH--EEEEEEEEEEEEEGGGTEEEEEEEEEEEEEEEE-HHHHHHHHHHHHHHH-GGGHHHHHHHHHHHGGG-EEEEEEEEEEEEEEE-

Radius of gyration: 19.39 Å; Cα contacts (8 Å, |Δi|>4): 662; chains: 2; bounding box: 41×60×46 Å

pLDDT: mean 93.16, std 5.95, range [70.25, 98.77]